Protein AF-A0A8S3XF40-F1 (afdb_monomer_lite)

Secondary structure (DSSP, 8-state):
-------------------PPPPHHHHHHHHHHHHHHHHHHHHHHHHHHHHTT-HHHHHHHHHHHHHHHHHHHHHHS-GGGHHHHHHHHHHHHHHHHHHHHHHTT-SS--TTS-TTSS-------HHHHHHHHHH---TT--EEE-S-BSS--HHHHHHHHHH-TT--EEE-GGGBTT--HHHHHHHHHHHHHTT---B---------

pLDDT: mean 76.99, std 17.47, range [35.59, 96.62]

Radius of gyration: 26.44 Å; chains: 1; bounding box: 71×84×57 Å

Foldseek 3Di:
DDDDDDPPPPPPPPVDPPCDDPDPLLVVLLVVLLVLLVLVVVLVVVLVVVVVVPNVVSVVVVVVSVVVSVVVCVVPPDPVCVVVSVVSNVVNNVVSVVVVCVVVVPPDDPPPPPCPCVVVPVQPALVVLCVCCVVPLCQVDAEDEDQAHAHDDLVSVVSNCVSHVNHQEDEDPVRHNHQDPVSVVVSVVVCVVVVRNYDHDYPPPPPD

Structure (mmCIF, N/CA/C/O backbone):
data_AF-A0A8S3XF40-F1
#
_entry.id   AF-A0A8S3XF40-F1
#
loop_
_atom_site.group_PDB
_atom_site.id
_atom_site.type_symbol
_atom_site.label_atom_id
_atom_site.label_alt_id
_atom_site.label_comp_id
_atom_site.label_asym_id
_atom_site.label_entity_id
_atom_site.label_seq_id
_atom_site.pdbx_PDB_ins_code
_atom_site.Cartn_x
_atom_site.Cartn_y
_atom_site.Cartn_z
_atom_site.occupancy
_atom_site.B_iso_or_equiv
_atom_site.auth_seq_id
_atom_site.auth_comp_id
_atom_site.auth_asym_id
_atom_site.auth_atom_id
_atom_site.pdbx_PDB_model_num
ATOM 1 N N . MET A 1 1 ? -48.135 -64.369 17.522 1.00 43.12 1 MET A N 1
ATOM 2 C CA . MET A 1 1 ? -46.741 -64.014 17.866 1.00 43.12 1 MET A CA 1
ATOM 3 C C . MET A 1 1 ? -46.390 -62.757 17.094 1.00 43.12 1 MET A C 1
ATOM 5 O O . MET A 1 1 ? -46.314 -62.811 15.877 1.00 43.12 1 MET A O 1
ATOM 9 N N . ILE A 1 2 ? -46.315 -61.625 17.789 1.00 40.44 2 ILE A N 1
ATOM 10 C CA . ILE A 1 2 ? -46.023 -60.299 17.230 1.00 40.44 2 ILE A CA 1
ATOM 11 C C . ILE A 1 2 ? -44.585 -59.975 17.660 1.00 40.44 2 ILE A C 1
ATOM 13 O O . ILE A 1 2 ? -44.302 -60.119 18.852 1.00 40.44 2 ILE A O 1
ATOM 17 N N . PRO A 1 3 ? -43.663 -59.615 16.751 1.00 50.12 3 PRO A N 1
ATOM 18 C CA . PRO A 1 3 ? -42.304 -59.267 17.142 1.00 50.12 3 PRO A CA 1
ATOM 19 C C . PRO A 1 3 ? -42.290 -57.913 17.876 1.00 50.12 3 PRO A C 1
ATOM 21 O O . PRO A 1 3 ? -43.103 -57.040 17.563 1.00 50.12 3 PRO A O 1
ATOM 24 N N . PRO A 1 4 ? -41.394 -57.725 18.861 1.00 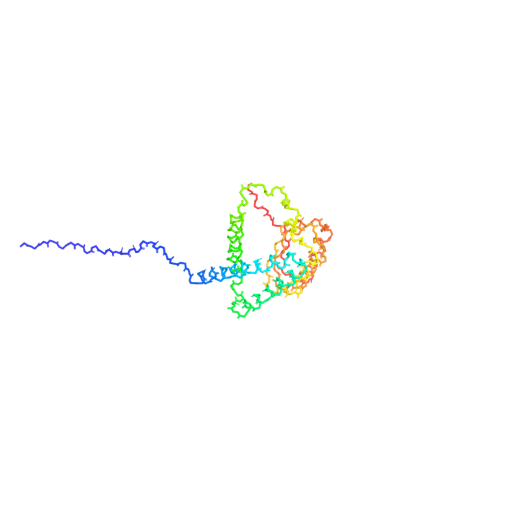55.91 4 PRO A N 1
ATOM 25 C CA . PRO A 1 4 ? -41.347 -56.507 19.654 1.00 55.91 4 PRO A CA 1
ATOM 26 C C . PRO A 1 4 ? -40.835 -55.330 18.820 1.00 55.91 4 PRO A C 1
ATOM 28 O O . PRO A 1 4 ? -39.899 -55.452 18.029 1.00 55.91 4 PRO A O 1
ATOM 31 N N . CYS A 1 5 ? -41.471 -54.180 19.033 1.00 48.44 5 CYS A N 1
ATOM 32 C CA . CYS A 1 5 ? -41.115 -52.887 18.476 1.00 48.44 5 CYS A CA 1
ATOM 33 C C . CYS A 1 5 ? -39.635 -52.569 18.729 1.00 48.44 5 CYS A C 1
ATOM 35 O O . CYS A 1 5 ? -39.216 -52.391 19.873 1.00 48.44 5 CYS A O 1
ATOM 37 N N . VAL A 1 6 ? -38.853 -52.462 17.656 1.00 54.38 6 VAL A N 1
ATOM 38 C CA . VAL A 1 6 ? -37.501 -51.902 17.709 1.00 54.38 6 VAL A CA 1
ATOM 39 C C . VAL A 1 6 ? -37.646 -50.388 17.912 1.00 54.38 6 VAL A C 1
ATOM 41 O O . VAL A 1 6 ? -38.405 -49.759 17.168 1.00 54.38 6 VAL A O 1
ATOM 44 N N . PRO A 1 7 ? -36.977 -49.777 18.906 1.00 54.28 7 PRO A N 1
ATOM 45 C CA . PRO A 1 7 ? -37.009 -48.335 19.090 1.00 54.28 7 PRO A CA 1
ATOM 46 C C . PRO A 1 7 ? -36.480 -47.662 17.830 1.00 54.28 7 PRO A C 1
ATOM 48 O O . PRO A 1 7 ? -35.389 -47.984 17.358 1.00 54.28 7 PRO A O 1
ATOM 51 N N . TRP A 1 8 ? -37.266 -46.732 17.295 1.00 48.62 8 TRP A N 1
ATOM 52 C CA . TRP A 1 8 ? -36.870 -45.833 16.225 1.00 48.62 8 TRP A CA 1
ATOM 53 C C . TRP A 1 8 ? -35.619 -45.079 16.671 1.00 48.62 8 TRP A C 1
ATOM 55 O O . TRP A 1 8 ? -35.693 -44.075 17.381 1.00 48.62 8 TRP A O 1
ATOM 65 N N . PHE A 1 9 ? -34.457 -45.600 16.282 1.00 44.09 9 PHE A N 1
ATOM 66 C CA . PHE A 1 9 ? -33.206 -44.871 16.309 1.00 44.09 9 PHE A CA 1
ATOM 67 C C . PHE A 1 9 ? -33.419 -43.647 15.427 1.00 44.09 9 PHE A C 1
ATOM 69 O O . PHE A 1 9 ? -33.419 -43.724 14.198 1.00 44.09 9 PHE A O 1
ATOM 76 N N . TRP A 1 10 ? -33.636 -42.508 16.075 1.00 47.16 10 TRP A N 1
ATOM 77 C CA . TRP A 1 10 ? -33.413 -41.213 15.474 1.00 47.16 10 TRP A CA 1
ATOM 78 C C . TRP A 1 10 ? -31.951 -41.196 15.042 1.00 47.16 10 TRP A C 1
ATOM 80 O O . TRP A 1 10 ? -31.060 -40.872 15.828 1.00 47.16 10 TRP A O 1
ATOM 90 N N . TYR A 1 11 ? -31.687 -41.548 13.786 1.00 48.34 11 TYR A N 1
ATOM 91 C CA . TYR A 1 11 ? -30.500 -41.064 13.110 1.00 48.34 11 TYR A CA 1
ATOM 92 C C . TYR A 1 11 ? -30.661 -39.548 13.042 1.00 48.34 11 TYR A C 1
ATOM 94 O O . TYR A 1 11 ? -31.180 -38.981 12.083 1.00 48.34 11 TYR A O 1
ATOM 102 N N . ARG A 1 12 ? -30.228 -38.877 14.113 1.00 43.25 12 ARG A N 1
ATOM 103 C CA . ARG A 1 12 ? -29.749 -37.510 14.041 1.00 43.25 12 ARG A CA 1
ATOM 104 C C . ARG A 1 12 ? -28.640 -37.575 13.000 1.00 43.25 12 ARG A C 1
ATOM 106 O O . ARG A 1 12 ? -27.521 -37.968 13.312 1.00 43.25 12 ARG A O 1
ATOM 113 N N . LEU A 1 13 ? -28.979 -37.251 11.754 1.00 46.06 13 LEU A N 1
ATOM 114 C CA . LEU A 1 13 ? -28.021 -36.867 10.732 1.00 46.06 13 LEU A CA 1
ATOM 115 C C . LEU A 1 13 ? -27.333 -35.610 11.267 1.00 46.06 13 LEU A C 1
ATOM 117 O O . LEU A 1 13 ? -27.661 -34.483 10.909 1.00 46.06 13 LEU A O 1
ATOM 121 N N . THR A 1 14 ? -26.385 -35.793 12.185 1.00 46.69 14 THR A N 1
ATOM 122 C CA . THR A 1 14 ? -25.249 -34.901 12.278 1.00 46.69 14 THR A CA 1
ATOM 123 C C . THR A 1 14 ? -24.623 -34.985 10.903 1.00 46.69 14 THR A C 1
ATOM 125 O O . THR A 1 14 ? -23.885 -35.927 10.617 1.00 46.69 14 THR A O 1
ATOM 128 N N . MET A 1 15 ? -24.983 -34.045 10.025 1.00 43.12 15 MET A N 1
ATOM 129 C CA . MET A 1 15 ? -24.119 -33.715 8.912 1.00 43.12 15 MET A CA 1
ATOM 130 C C . MET A 1 15 ? -22.753 -33.495 9.547 1.00 43.12 15 MET A C 1
ATOM 132 O O . MET A 1 15 ? -22.535 -32.531 10.286 1.00 43.12 15 MET A O 1
ATOM 136 N N . THR A 1 16 ? -21.861 -34.463 9.346 1.00 52.03 16 THR A N 1
ATOM 137 C CA . THR A 1 16 ? -20.437 -34.273 9.569 1.00 52.03 16 THR A CA 1
ATOM 138 C C . THR A 1 16 ? -20.086 -32.959 8.886 1.00 52.03 16 THR A C 1
ATOM 140 O O . THR A 1 16 ? -20.697 -32.619 7.873 1.00 52.03 16 THR A O 1
ATOM 143 N N . ARG A 1 17 ? -19.198 -32.167 9.495 1.00 50.12 17 ARG A N 1
ATOM 144 C CA . ARG A 1 17 ? -18.757 -30.838 9.036 1.00 50.12 17 ARG A CA 1
ATOM 145 C C . ARG A 1 17 ? -18.117 -30.917 7.637 1.00 50.12 17 ARG A C 1
ATOM 147 O O . ARG A 1 17 ? -16.917 -30.725 7.471 1.00 50.12 17 ARG A O 1
ATOM 154 N N . TYR A 1 18 ? -18.908 -31.261 6.632 1.00 56.09 18 TYR A N 1
ATOM 155 C CA . TYR A 1 18 ? -18.552 -31.364 5.238 1.00 56.09 18 TYR A CA 1
ATOM 156 C C . TYR A 1 18 ? -18.321 -29.938 4.771 1.00 56.09 18 TYR A C 1
ATOM 158 O O . TYR A 1 18 ? -19.268 -29.172 4.630 1.00 56.09 18 TYR A O 1
ATOM 166 N N . LYS A 1 19 ? -17.033 -29.600 4.640 1.00 62.88 19 LYS A N 1
ATOM 167 C CA . LYS A 1 19 ? -16.444 -28.534 3.819 1.00 62.88 19 LYS A CA 1
ATOM 168 C C . LYS A 1 19 ? -17.483 -27.535 3.301 1.00 62.88 19 LYS A C 1
ATOM 170 O O . LYS A 1 19 ? -17.868 -27.601 2.135 1.00 62.88 19 LYS A O 1
ATOM 175 N N . GLN A 1 20 ? -17.945 -26.628 4.166 1.00 67.81 20 GLN A N 1
ATOM 176 C CA . GLN A 1 20 ? -18.763 -25.523 3.682 1.00 67.81 20 GLN A CA 1
ATOM 177 C C . GLN A 1 20 ? -17.947 -24.786 2.613 1.00 67.81 20 GLN A C 1
ATOM 179 O O . GLN A 1 20 ? -16.758 -24.528 2.840 1.00 67.81 20 GLN A O 1
ATOM 184 N N . PRO A 1 21 ? -18.533 -24.510 1.434 1.00 78.81 21 PRO A N 1
ATOM 185 C CA . PRO A 1 21 ? -17.839 -23.750 0.413 1.00 78.81 21 PRO A CA 1
ATOM 186 C C . PRO A 1 21 ? -17.398 -22.415 1.012 1.00 78.81 21 PRO A C 1
ATOM 188 O O . PRO A 1 21 ? -18.061 -21.863 1.895 1.00 78.81 21 PRO A O 1
ATOM 191 N N . LYS A 1 22 ? -16.248 -21.914 0.548 1.00 84.62 22 LYS A N 1
ATOM 192 C CA . LYS A 1 22 ? -15.777 -20.583 0.938 1.00 84.62 22 LYS A CA 1
ATOM 193 C C . LYS A 1 22 ? -16.911 -19.576 0.729 1.00 84.62 22 LYS A C 1
ATOM 195 O O . LYS A 1 22 ? -17.689 -19.709 -0.218 1.00 84.62 22 LYS A O 1
ATOM 200 N N . LYS A 1 23 ? -16.988 -18.573 1.608 1.00 91.25 23 LYS A N 1
ATOM 201 C CA . LYS A 1 23 ? -17.940 -17.468 1.456 1.00 91.25 23 LYS A CA 1
ATOM 202 C C . LYS A 1 23 ? -17.840 -16.903 0.037 1.00 91.25 23 LYS A C 1
ATOM 204 O O . LYS A 1 23 ? -16.739 -16.790 -0.503 1.00 91.25 23 LYS A O 1
ATOM 209 N N . LEU A 1 24 ? -18.987 -16.553 -0.546 1.00 91.38 24 LEU A N 1
ATOM 210 C CA . LEU A 1 24 ? -19.057 -16.009 -1.904 1.00 91.38 24 LEU A CA 1
ATOM 211 C C . LEU A 1 24 ? -18.176 -14.762 -2.057 1.00 91.38 24 LEU A C 1
ATOM 213 O O . LEU A 1 24 ? -17.500 -14.615 -3.066 1.00 91.38 24 LEU A O 1
ATOM 217 N N . GLU A 1 25 ? -18.132 -13.931 -1.018 1.00 91.19 25 GLU A N 1
ATOM 218 C CA . GLU A 1 25 ? -17.235 -12.782 -0.894 1.00 91.19 25 GLU A CA 1
ATOM 219 C C . GLU A 1 25 ? -15.769 -13.163 -1.143 1.00 91.19 25 GLU A C 1
ATOM 221 O O . GLU A 1 25 ? -15.138 -12.622 -2.043 1.00 91.19 25 GLU A O 1
ATOM 226 N N . ASN A 1 26 ? -15.251 -14.169 -0.435 1.00 92.44 26 ASN A N 1
ATOM 227 C CA . ASN A 1 26 ? -13.868 -14.618 -0.604 1.00 92.44 26 ASN A CA 1
ATOM 228 C C . ASN A 1 26 ? -13.613 -15.137 -2.024 1.00 92.44 26 ASN A C 1
ATOM 230 O O . ASN A 1 26 ? -12.542 -14.916 -2.575 1.00 92.44 26 ASN A O 1
ATOM 234 N N . LEU A 1 27 ? -14.584 -15.830 -2.628 1.00 94.00 27 LEU A N 1
ATOM 235 C CA . LEU A 1 27 ? -14.459 -16.290 -4.013 1.00 94.00 27 LEU A CA 1
ATOM 236 C C . LEU A 1 27 ? -14.416 -15.112 -4.994 1.00 94.00 27 LEU A C 1
ATOM 238 O O . LEU A 1 27 ? -13.622 -15.143 -5.932 1.00 94.00 27 LEU A O 1
ATOM 242 N N . ALA A 1 28 ? -15.230 -14.078 -4.775 1.00 94.62 28 ALA A N 1
ATOM 243 C CA . ALA A 1 28 ? -15.227 -12.869 -5.591 1.00 94.62 28 ALA A CA 1
ATOM 244 C C . ALA A 1 28 ? -13.904 -12.100 -5.455 1.00 94.62 28 ALA A C 1
ATOM 246 O O . ALA A 1 28 ? -13.312 -11.734 -6.467 1.00 94.62 28 ALA A O 1
ATOM 247 N N . LEU A 1 29 ? -13.397 -11.936 -4.229 1.00 94.06 29 LEU A N 1
ATOM 248 C CA . LEU A 1 29 ? -12.114 -11.281 -3.958 1.00 94.06 29 LEU A CA 1
ATOM 249 C C . LEU A 1 29 ? -10.938 -12.042 -4.572 1.00 94.06 29 LEU A C 1
ATOM 251 O O . LEU A 1 29 ? -10.104 -11.432 -5.236 1.00 94.06 29 LEU A O 1
ATOM 255 N N . MET A 1 30 ? -10.914 -13.373 -4.441 1.00 94.25 30 MET A N 1
ATOM 256 C CA . MET A 1 30 ? -9.916 -14.214 -5.110 1.00 94.25 30 MET A CA 1
ATOM 257 C C . MET A 1 30 ? -9.935 -13.995 -6.628 1.00 94.25 30 MET A C 1
ATOM 259 O O . MET A 1 30 ? -8.888 -13.794 -7.234 1.00 94.25 30 MET A O 1
ATOM 263 N N . ARG A 1 31 ? -11.124 -13.995 -7.250 1.00 96.38 31 ARG A N 1
ATOM 264 C CA . ARG A 1 31 ? -11.259 -13.775 -8.699 1.00 96.38 31 ARG A CA 1
ATOM 265 C C . ARG A 1 31 ? -10.849 -12.375 -9.129 1.00 96.38 31 ARG A C 1
ATOM 267 O O . ARG A 1 31 ? -10.302 -12.228 -10.219 1.00 96.38 31 ARG A O 1
ATOM 274 N N . LEU A 1 32 ? -11.103 -11.369 -8.300 1.00 96.00 32 LEU A N 1
ATOM 275 C CA . LEU A 1 32 ? -10.684 -10.003 -8.576 1.00 96.00 32 LEU A CA 1
ATOM 276 C C . LEU A 1 32 ? -9.160 -9.853 -8.471 1.00 96.00 32 LEU A C 1
ATOM 278 O O . LEU A 1 32 ? -8.556 -9.273 -9.368 1.00 96.00 32 LEU A O 1
ATOM 282 N N . GLY A 1 33 ? -8.531 -10.449 -7.454 1.00 95.19 33 GLY A N 1
ATOM 283 C CA . GLY A 1 33 ? -7.070 -10.521 -7.343 1.00 95.19 33 GLY A CA 1
ATOM 284 C C . GLY A 1 33 ? -6.429 -11.231 -8.541 1.00 95.19 33 GLY A C 1
ATOM 285 O O . GLY A 1 33 ? -5.500 -10.701 -9.150 1.00 95.19 33 GLY A O 1
ATOM 286 N N . ASP A 1 34 ? -6.980 -12.380 -8.952 1.00 95.38 34 ASP A N 1
ATOM 287 C CA . ASP A 1 34 ? -6.535 -13.104 -10.151 1.00 95.38 34 ASP A CA 1
ATOM 288 C C . ASP A 1 34 ? -6.689 -12.249 -11.426 1.00 95.38 34 ASP A C 1
ATOM 290 O O . ASP A 1 34 ? -5.821 -12.267 -12.301 1.00 95.38 34 ASP A O 1
ATOM 294 N N . TRP A 1 35 ? -7.777 -11.476 -11.545 1.00 96.62 35 TRP A N 1
ATOM 295 C CA . TRP A 1 35 ? -7.981 -10.558 -12.668 1.00 96.62 35 TRP A CA 1
ATOM 296 C C . TRP A 1 35 ? -6.926 -9.448 -12.693 1.00 96.62 35 TRP A C 1
ATOM 298 O O . TRP A 1 35 ? -6.380 -9.181 -13.763 1.00 96.62 35 TRP A O 1
ATOM 308 N N . ILE A 1 36 ? -6.596 -8.845 -11.542 1.00 95.75 36 ILE A N 1
ATOM 309 C CA . ILE A 1 36 ? -5.539 -7.822 -11.434 1.00 95.75 36 ILE A CA 1
ATOM 310 C C . ILE A 1 36 ? -4.192 -8.410 -11.864 1.00 95.75 36 ILE A C 1
ATOM 312 O O . ILE A 1 36 ? -3.492 -7.805 -12.676 1.00 95.75 36 ILE A O 1
ATOM 316 N N . ALA A 1 37 ? -3.854 -9.615 -11.398 1.00 93.88 37 ALA A N 1
ATOM 317 C CA . ALA A 1 37 ? -2.641 -10.307 -11.826 1.00 93.88 37 ALA A CA 1
ATOM 318 C C . ALA A 1 37 ? -2.633 -10.554 -13.346 1.00 93.88 37 ALA A C 1
ATOM 320 O O . ALA A 1 37 ? -1.645 -10.263 -14.014 1.00 93.88 37 ALA A O 1
ATOM 321 N N . GLY A 1 38 ? -3.757 -10.981 -13.927 1.00 94.06 38 GLY A N 1
ATOM 322 C CA . GLY A 1 38 ? -3.883 -11.141 -15.378 1.00 94.06 38 GLY A CA 1
ATOM 323 C C . GLY A 1 38 ? -3.825 -9.825 -16.170 1.00 94.06 38 GLY A C 1
ATOM 324 O O . GLY A 1 38 ? -3.522 -9.835 -17.364 1.00 94.06 38 GLY A O 1
ATOM 325 N N . GLN A 1 39 ? -4.128 -8.676 -15.556 1.00 93.69 39 GLN A N 1
ATOM 326 C CA . GLN A 1 39 ? -3.839 -7.372 -16.162 1.00 93.69 39 GLN A CA 1
ATOM 327 C C . GLN A 1 39 ? -2.340 -7.078 -16.109 1.00 93.69 39 GLN A C 1
ATOM 329 O O . GLN A 1 39 ? -1.767 -6.715 -17.132 1.00 93.69 39 GLN A O 1
ATOM 334 N N . ALA A 1 40 ? -1.698 -7.290 -14.957 1.00 92.00 40 ALA A N 1
ATOM 335 C CA . ALA A 1 40 ? -0.262 -7.082 -14.798 1.00 92.00 40 ALA A CA 1
ATOM 336 C C . ALA A 1 40 ? 0.549 -7.925 -15.794 1.00 92.00 40 ALA A C 1
ATOM 338 O O . ALA A 1 40 ? 1.408 -7.383 -16.478 1.00 92.00 40 ALA A O 1
ATOM 339 N N . GLU A 1 41 ? 0.220 -9.208 -15.955 1.00 90.38 41 GLU A N 1
ATOM 340 C CA . GLU A 1 41 ? 0.870 -10.110 -16.917 1.00 90.38 41 GLU A CA 1
ATOM 341 C C . GLU A 1 41 ? 0.802 -9.573 -18.356 1.00 90.38 41 GLU A C 1
ATOM 343 O O . GLU A 1 41 ? 1.819 -9.480 -19.043 1.00 90.38 41 GLU A O 1
ATOM 348 N N . ARG A 1 42 ? -0.383 -9.128 -18.795 1.00 90.38 42 ARG A N 1
ATOM 349 C CA . ARG A 1 42 ? -0.569 -8.539 -20.132 1.00 90.38 42 ARG A CA 1
ATOM 350 C C . ARG A 1 42 ? 0.216 -7.243 -20.320 1.00 90.38 42 ARG A C 1
ATOM 352 O O . ARG A 1 42 ? 0.724 -6.995 -21.411 1.00 90.38 42 ARG A O 1
ATOM 359 N N . GLN A 1 43 ? 0.318 -6.425 -19.273 1.00 90.00 43 GLN A N 1
ATOM 360 C CA . GLN A 1 43 ? 1.077 -5.176 -19.331 1.00 90.00 43 GLN A CA 1
ATOM 361 C C . GLN A 1 43 ? 2.587 -5.390 -19.218 1.00 90.00 43 GLN A C 1
ATOM 363 O O . GLN A 1 43 ? 3.349 -4.594 -19.753 1.00 90.00 43 GLN A O 1
ATOM 368 N N . MET A 1 44 ? 3.045 -6.463 -18.572 1.00 83.06 44 MET A N 1
ATOM 369 C CA . MET A 1 44 ? 4.469 -6.799 -18.524 1.00 83.06 44 MET A CA 1
ATOM 370 C C . MET A 1 44 ? 5.013 -7.113 -19.918 1.00 83.06 44 MET A C 1
ATOM 372 O O . MET A 1 44 ? 6.111 -6.673 -20.244 1.00 83.06 44 MET A O 1
ATOM 376 N N . GLU A 1 45 ? 4.253 -7.809 -20.769 1.00 82.25 45 GLU A N 1
ATOM 377 C CA . GLU A 1 45 ? 4.696 -8.116 -22.136 1.00 82.25 45 GLU A CA 1
ATOM 378 C C . GLU A 1 45 ? 4.825 -6.849 -23.000 1.00 82.25 45 GLU A C 1
ATOM 380 O O . GLU A 1 45 ? 5.818 -6.668 -23.714 1.00 82.25 45 GLU A O 1
ATOM 385 N N . SER A 1 46 ? 3.838 -5.951 -22.927 1.00 85.31 46 SER A N 1
ATOM 386 C CA . SER A 1 46 ? 3.863 -4.682 -23.663 1.00 85.31 46 SER A CA 1
ATOM 387 C C . SER A 1 46 ? 4.960 -3.753 -23.136 1.00 85.31 46 SER A C 1
ATOM 389 O O . SER A 1 46 ? 5.717 -3.184 -23.924 1.00 85.31 46 SER A O 1
ATOM 391 N N . ALA A 1 47 ? 5.112 -3.661 -21.813 1.00 84.62 47 ALA A N 1
ATOM 392 C CA . ALA A 1 47 ? 6.150 -2.866 -21.173 1.00 84.62 47 ALA A CA 1
ATOM 393 C C . ALA A 1 47 ? 7.554 -3.408 -21.464 1.00 84.62 47 ALA A C 1
ATOM 395 O O . ALA A 1 47 ? 8.455 -2.611 -21.700 1.00 84.62 47 ALA A O 1
ATOM 396 N N . ALA A 1 48 ? 7.752 -4.729 -21.516 1.00 82.94 48 ALA A N 1
ATOM 397 C CA . ALA A 1 48 ? 9.041 -5.329 -21.861 1.00 82.94 48 ALA A CA 1
ATOM 398 C C . ALA A 1 48 ? 9.466 -4.974 -23.293 1.00 82.94 48 ALA A C 1
ATOM 400 O O . ALA A 1 48 ? 10.608 -4.573 -23.516 1.00 82.94 48 ALA A O 1
ATOM 401 N N . LYS A 1 49 ? 8.533 -5.039 -24.255 1.00 86.06 49 LYS A N 1
ATOM 402 C CA . LYS A 1 49 ? 8.774 -4.610 -25.644 1.00 86.06 49 LYS A CA 1
ATOM 403 C C . LYS A 1 49 ? 9.169 -3.133 -25.714 1.00 86.06 49 LYS A C 1
ATOM 405 O O . LYS A 1 49 ? 10.159 -2.802 -26.356 1.00 86.06 49 LYS A O 1
ATOM 410 N N . LEU A 1 50 ? 8.444 -2.266 -25.006 1.00 83.56 50 LEU A N 1
ATOM 411 C CA . LEU A 1 50 ? 8.727 -0.827 -24.969 1.00 83.56 50 LEU A CA 1
ATOM 412 C C . LEU A 1 50 ? 10.021 -0.489 -24.220 1.00 83.56 50 LEU A C 1
ATOM 414 O O . LEU A 1 50 ? 10.720 0.447 -24.599 1.00 83.56 50 LEU A O 1
ATOM 418 N N . ALA A 1 51 ? 10.373 -1.250 -23.184 1.00 84.50 51 ALA A N 1
ATOM 419 C CA . ALA A 1 51 ? 11.586 -1.034 -22.402 1.00 84.50 51 ALA A CA 1
ATOM 420 C C . ALA A 1 51 ? 12.860 -1.272 -23.225 1.00 84.50 51 ALA A C 1
ATOM 422 O O . ALA A 1 51 ? 13.881 -0.646 -22.941 1.00 84.50 51 ALA A O 1
ATOM 423 N N . HIS A 1 52 ? 12.798 -2.118 -24.262 1.00 86.12 52 HIS A N 1
ATOM 424 C CA . HIS A 1 52 ? 13.893 -2.272 -25.222 1.00 86.12 52 HIS A CA 1
ATOM 425 C C . HIS A 1 52 ? 14.146 -1.005 -26.053 1.00 86.12 52 HIS A C 1
ATOM 427 O O . HIS A 1 52 ? 15.277 -0.788 -26.482 1.00 86.12 52 HIS A O 1
ATOM 433 N N . GLU A 1 53 ? 13.127 -0.170 -26.269 1.00 89.56 53 GLU A N 1
ATOM 434 C CA . GLU A 1 53 ? 13.235 1.074 -27.039 1.00 89.56 53 GLU A CA 1
ATOM 435 C C . GLU A 1 53 ? 13.518 2.282 -26.136 1.00 89.56 53 GLU A C 1
ATOM 437 O O . GLU A 1 53 ? 14.415 3.078 -26.407 1.00 89.56 53 GLU A O 1
ATOM 442 N N . SER A 1 54 ? 12.751 2.430 -25.052 1.00 90.81 54 SER A N 1
ATOM 443 C CA . SER A 1 54 ? 12.889 3.517 -24.083 1.00 90.81 54 SER A CA 1
ATOM 444 C C . SER A 1 54 ? 12.276 3.135 -22.737 1.00 90.81 54 SER A C 1
ATOM 446 O O . SER A 1 54 ? 11.058 3.007 -22.588 1.00 90.81 54 SER A O 1
ATOM 448 N N . ILE A 1 55 ? 13.132 3.034 -21.718 1.00 89.81 55 ILE A N 1
ATOM 449 C CA . ILE A 1 55 ? 12.735 2.734 -20.334 1.00 89.81 55 ILE A CA 1
ATOM 450 C C . ILE A 1 55 ? 11.780 3.806 -19.790 1.00 89.81 55 ILE A C 1
ATOM 452 O O . ILE A 1 55 ? 10.797 3.479 -19.129 1.00 89.81 55 ILE A O 1
ATOM 456 N N . SER A 1 56 ? 12.027 5.082 -20.106 1.00 86.88 56 SER A N 1
ATOM 457 C CA . SER A 1 56 ? 11.190 6.193 -19.636 1.00 86.88 56 SER A CA 1
ATOM 458 C C . SER A 1 56 ? 9.768 6.106 -20.195 1.00 86.88 56 SER A C 1
ATOM 460 O O . SER A 1 56 ? 8.802 6.250 -19.447 1.00 86.88 56 SER A O 1
ATOM 462 N N . ASN A 1 57 ? 9.620 5.772 -21.480 1.00 86.69 57 ASN A N 1
ATOM 463 C CA . ASN A 1 57 ? 8.300 5.606 -22.090 1.00 86.69 57 ASN A CA 1
ATOM 464 C C . ASN A 1 57 ? 7.563 4.394 -21.508 1.00 86.69 57 ASN A C 1
ATOM 466 O O . ASN A 1 57 ? 6.369 4.483 -21.225 1.00 86.69 57 ASN A O 1
ATOM 470 N N . ALA A 1 58 ? 8.270 3.282 -21.278 1.00 86.19 58 ALA A N 1
ATOM 471 C CA . ALA A 1 58 ? 7.690 2.096 -20.651 1.00 86.19 58 ALA A CA 1
ATOM 472 C C . ALA A 1 58 ? 7.160 2.396 -19.237 1.00 86.19 58 ALA A C 1
ATOM 474 O O . ALA A 1 58 ? 6.060 1.965 -18.891 1.00 86.19 58 ALA A O 1
ATOM 475 N N . GLN A 1 59 ? 7.893 3.188 -18.446 1.00 89.44 59 GLN A N 1
ATOM 476 C CA . GLN A 1 59 ? 7.449 3.627 -17.119 1.00 89.44 59 GLN A CA 1
ATOM 477 C C . GLN A 1 59 ? 6.191 4.502 -17.184 1.00 89.44 59 GLN A C 1
ATOM 479 O O . GLN A 1 59 ? 5.261 4.274 -16.412 1.00 89.44 59 GLN A O 1
ATOM 484 N N . VAL A 1 60 ? 6.127 5.460 -18.116 1.00 92.31 60 VAL A N 1
ATOM 485 C CA . VAL A 1 60 ? 4.946 6.328 -18.292 1.00 92.31 60 VAL A CA 1
ATOM 486 C C . VAL A 1 60 ? 3.710 5.508 -18.663 1.00 92.31 60 VAL A C 1
ATOM 488 O O . VAL A 1 60 ? 2.649 5.693 -18.069 1.00 92.31 60 VAL A O 1
ATOM 491 N N . VAL A 1 61 ? 3.844 4.570 -19.602 1.00 91.50 61 VAL A N 1
ATOM 492 C CA . VAL A 1 61 ? 2.736 3.698 -20.026 1.00 91.50 61 VAL A CA 1
ATOM 493 C C . VAL A 1 61 ? 2.285 2.786 -18.885 1.00 91.50 61 VAL A C 1
ATOM 495 O O . VAL A 1 61 ? 1.086 2.627 -18.657 1.00 91.50 61 VAL A O 1
ATOM 498 N N . LEU A 1 62 ? 3.224 2.214 -18.126 1.00 91.31 62 LEU A N 1
ATOM 499 C CA . LEU A 1 62 ? 2.891 1.372 -16.979 1.00 91.31 62 LEU A CA 1
ATOM 500 C C . LEU A 1 62 ? 2.148 2.163 -15.894 1.00 91.31 62 LEU A C 1
ATOM 502 O O . LEU A 1 62 ? 1.142 1.678 -15.381 1.00 91.31 62 LEU A O 1
ATOM 506 N N . ALA A 1 63 ? 2.595 3.385 -15.588 1.00 91.81 63 ALA A N 1
ATOM 507 C CA . ALA A 1 63 ? 1.930 4.262 -14.628 1.00 91.81 63 ALA A CA 1
ATOM 508 C C . ALA A 1 63 ? 0.491 4.592 -15.059 1.00 91.81 63 ALA A C 1
ATOM 510 O O . ALA A 1 63 ? -0.439 4.410 -14.278 1.00 91.81 63 ALA A O 1
ATOM 511 N N . GLN A 1 64 ? 0.290 4.962 -16.329 1.00 93.94 64 GLN A N 1
ATOM 512 C CA . GLN A 1 64 ? -1.046 5.221 -16.881 1.00 93.94 64 GLN A CA 1
ATOM 513 C C . GLN A 1 64 ? -1.964 3.996 -16.773 1.00 93.94 64 GLN A C 1
ATOM 515 O O . GLN A 1 64 ? -3.133 4.118 -16.412 1.00 93.94 64 GLN A O 1
ATOM 520 N N . ASN A 1 65 ? -1.440 2.799 -17.042 1.00 92.94 65 ASN A N 1
ATOM 521 C CA . ASN A 1 65 ? -2.213 1.565 -16.917 1.00 92.94 65 ASN A CA 1
ATOM 522 C C . ASN A 1 65 ? -2.591 1.259 -15.462 1.00 92.94 65 ASN A C 1
ATOM 524 O O . ASN A 1 65 ? -3.713 0.821 -15.201 1.00 92.94 65 ASN A O 1
ATOM 528 N N . ILE A 1 66 ? -1.680 1.503 -14.516 1.00 92.44 66 ILE A N 1
ATOM 529 C CA . ILE A 1 66 ? -1.958 1.357 -13.082 1.00 92.44 66 ILE A CA 1
ATOM 530 C C . ILE A 1 66 ? -3.068 2.324 -12.659 1.00 92.44 66 ILE A C 1
ATOM 532 O O . ILE A 1 66 ? -3.995 1.907 -11.963 1.00 92.44 66 ILE A O 1
ATOM 536 N N . ASP A 1 67 ? -3.030 3.574 -13.123 1.00 94.00 67 ASP A N 1
ATOM 537 C CA . ASP A 1 67 ? -4.061 4.569 -12.814 1.00 94.00 67 ASP A CA 1
ATOM 538 C C . ASP A 1 67 ? -5.439 4.162 -13.358 1.00 94.00 67 ASP A C 1
ATOM 540 O O . ASP A 1 67 ? -6.445 4.290 -12.657 1.00 94.00 67 ASP A O 1
ATOM 544 N N . VAL A 1 68 ? -5.499 3.590 -14.566 1.00 94.75 68 VAL A N 1
ATOM 545 C CA . VAL A 1 68 ? -6.748 3.057 -15.140 1.00 94.75 68 VAL A CA 1
ATOM 546 C C . VAL A 1 68 ? -7.299 1.899 -14.305 1.00 94.75 68 VAL A C 1
ATOM 548 O O . VAL A 1 68 ? -8.502 1.852 -14.034 1.00 94.75 68 VAL A O 1
ATOM 551 N N . ILE A 1 69 ? -6.441 0.969 -13.873 1.00 93.38 69 ILE A N 1
ATOM 552 C CA . ILE A 1 69 ? -6.854 -0.152 -13.015 1.00 93.38 69 ILE A CA 1
ATOM 553 C C . ILE A 1 69 ? -7.363 0.374 -11.673 1.00 93.38 69 ILE A C 1
ATOM 555 O O . ILE A 1 69 ? -8.419 -0.057 -11.212 1.00 93.38 69 ILE A O 1
ATOM 559 N N . ARG A 1 70 ? -6.656 1.332 -11.068 1.00 93.62 70 ARG A N 1
ATOM 560 C CA . ARG A 1 70 ? -7.062 1.958 -9.808 1.00 93.62 70 ARG A CA 1
ATOM 561 C C . ARG A 1 70 ? -8.430 2.622 -9.929 1.00 93.62 70 ARG A C 1
ATOM 563 O O . ARG A 1 70 ? -9.304 2.335 -9.121 1.00 93.62 70 ARG A O 1
ATOM 570 N N . PHE A 1 71 ? -8.641 3.426 -10.970 1.00 95.44 71 PHE A N 1
ATOM 571 C CA . PHE A 1 71 ? -9.928 4.069 -11.236 1.00 95.44 71 PHE A CA 1
ATOM 572 C C . PHE A 1 71 ? -11.061 3.048 -11.403 1.00 95.44 71 PHE A C 1
ATOM 574 O O . PHE A 1 71 ? -12.160 3.232 -10.882 1.00 95.44 71 PHE A O 1
ATOM 581 N N . TYR A 1 72 ? -10.792 1.937 -12.094 1.00 94.81 72 TYR A N 1
ATOM 582 C CA . TYR A 1 72 ? -11.768 0.863 -12.245 1.00 94.81 72 TYR A CA 1
ATOM 583 C C . TYR A 1 72 ? -12.120 0.209 -10.902 1.00 94.81 72 TYR A C 1
ATOM 585 O O . TYR A 1 72 ? -13.298 -0.036 -10.633 1.00 94.81 72 TYR A O 1
ATOM 593 N N . LEU A 1 73 ? -11.124 -0.060 -10.055 1.00 94.06 73 LEU A N 1
ATOM 594 C CA . LEU A 1 73 ? -11.349 -0.632 -8.728 1.00 94.06 73 LEU A CA 1
ATOM 595 C C . LEU A 1 73 ? -12.116 0.339 -7.825 1.00 94.06 73 LEU A C 1
ATOM 597 O O . LEU A 1 73 ? -13.070 -0.090 -7.184 1.00 94.06 73 LEU A O 1
ATOM 601 N N . ASP A 1 74 ? -11.791 1.632 -7.859 1.00 93.06 74 ASP A N 1
ATOM 602 C CA . ASP A 1 74 ? -12.454 2.648 -7.033 1.00 93.06 74 ASP A CA 1
ATOM 603 C C . ASP A 1 74 ? -13.956 2.795 -7.328 1.00 93.06 74 ASP A C 1
ATOM 605 O O . ASP A 1 74 ?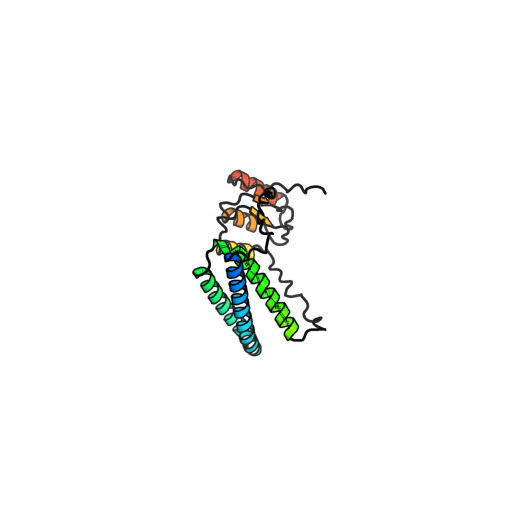 -14.742 3.107 -6.435 1.00 93.06 74 ASP A O 1
ATOM 609 N N . ILE A 1 75 ? -14.381 2.535 -8.568 1.00 94.12 75 ILE A N 1
ATOM 610 C CA . ILE A 1 75 ? -15.800 2.594 -8.953 1.00 94.12 75 ILE A CA 1
ATOM 611 C C . ILE A 1 75 ? -16.542 1.298 -8.613 1.00 94.12 75 ILE A C 1
ATOM 613 O O . ILE A 1 75 ? -17.715 1.332 -8.242 1.00 94.12 75 ILE A O 1
ATOM 617 N N . ASN A 1 76 ? -15.892 0.148 -8.802 1.00 94.12 76 ASN A N 1
ATOM 618 C CA . ASN A 1 76 ? -16.574 -1.149 -8.797 1.00 94.12 76 ASN A CA 1
ATOM 619 C C . ASN A 1 76 ? -16.443 -1.907 -7.473 1.00 94.12 76 ASN A C 1
ATOM 621 O O . ASN A 1 76 ? -17.196 -2.853 -7.234 1.00 94.12 76 ASN A O 1
ATOM 625 N N . VAL A 1 77 ? -15.498 -1.521 -6.618 1.00 93.62 77 VAL A N 1
ATOM 626 C CA . VAL A 1 77 ? -15.209 -2.210 -5.363 1.00 93.62 77 VAL A CA 1
ATOM 627 C C . VAL A 1 77 ? -15.648 -1.329 -4.193 1.00 93.62 77 VAL A C 1
ATOM 629 O O . VAL A 1 77 ? -15.185 -0.201 -4.062 1.00 93.62 77 VAL A O 1
ATOM 632 N N . PRO A 1 78 ? -16.522 -1.816 -3.298 1.00 93.44 78 PRO A N 1
ATOM 633 C CA . PRO A 1 78 ? -16.841 -1.094 -2.074 1.00 93.44 78 PRO A CA 1
ATOM 634 C C . PRO A 1 78 ? -15.597 -0.911 -1.192 1.00 93.44 78 PRO A C 1
ATOM 636 O O . PRO A 1 78 ? -14.882 -1.872 -0.919 1.00 93.44 78 PRO A O 1
ATOM 639 N N . TRP A 1 79 ? -15.388 0.297 -0.664 1.00 91.38 79 TRP A N 1
ATOM 640 C CA . TRP A 1 79 ? -14.238 0.642 0.191 1.00 91.38 79 TRP A CA 1
ATOM 641 C C . TRP A 1 79 ? -14.005 -0.331 1.362 1.00 91.38 79 TRP A C 1
ATOM 643 O O . TRP A 1 79 ? -12.874 -0.612 1.740 1.00 91.38 79 TRP A O 1
ATOM 653 N N . MET A 1 80 ? -15.080 -0.900 1.909 1.00 93.06 80 MET A N 1
ATOM 654 C CA . MET A 1 80 ? -15.051 -1.829 3.044 1.00 93.06 80 MET A CA 1
ATOM 655 C C . MET A 1 80 ? -14.380 -3.183 2.760 1.00 93.06 80 MET A C 1
ATOM 657 O O . MET A 1 80 ? -14.086 -3.910 3.703 1.00 93.06 80 MET A O 1
ATOM 661 N N . VAL A 1 81 ? -14.121 -3.533 1.493 1.00 93.88 81 VAL A N 1
ATOM 662 C CA . VAL A 1 81 ? -13.409 -4.775 1.134 1.00 93.88 81 VAL A CA 1
ATOM 663 C C . VAL A 1 81 ? -11.979 -4.533 0.644 1.00 93.88 81 VAL A C 1
ATOM 665 O O . VAL A 1 81 ? -11.321 -5.484 0.227 1.00 93.88 81 VAL A O 1
ATOM 668 N N . TYR A 1 82 ? -11.477 -3.294 0.699 1.00 91.75 82 TYR A N 1
ATOM 669 C CA . TYR A 1 82 ? -10.157 -2.937 0.164 1.00 91.75 82 TYR A CA 1
ATOM 670 C C . TYR A 1 82 ? -9.021 -3.705 0.833 1.00 91.75 82 TYR A C 1
ATOM 672 O O . TYR A 1 82 ? -8.177 -4.250 0.128 1.00 91.75 82 TYR A O 1
ATOM 680 N N . ASP A 1 83 ? -9.038 -3.841 2.158 1.00 91.94 83 ASP A N 1
ATOM 681 C CA . ASP A 1 83 ? -7.990 -4.573 2.879 1.00 91.94 83 ASP A CA 1
ATOM 682 C C . ASP A 1 83 ? -7.975 -6.056 2.491 1.00 91.94 83 ASP A C 1
ATOM 684 O O . ASP A 1 83 ? -6.927 -6.642 2.219 1.00 91.94 83 ASP A O 1
ATOM 688 N N . SER A 1 84 ? -9.161 -6.664 2.391 1.00 93.00 84 SER A N 1
ATOM 689 C CA . SER A 1 84 ? -9.292 -8.072 1.999 1.00 93.00 84 SER A CA 1
ATOM 690 C C . SER A 1 84 ? -8.910 -8.288 0.531 1.00 93.00 84 SER A C 1
ATOM 692 O O . SER A 1 84 ? -8.274 -9.287 0.191 1.00 93.00 84 SER A O 1
ATOM 694 N N . LEU A 1 85 ? -9.246 -7.334 -0.341 1.00 93.12 85 LEU A N 1
ATOM 695 C CA . LEU A 1 85 ? -8.826 -7.341 -1.736 1.00 93.12 85 LEU A CA 1
ATOM 696 C C . LEU A 1 85 ? -7.312 -7.165 -1.871 1.00 93.12 85 LEU A C 1
ATOM 698 O O . LEU A 1 85 ? -6.702 -7.845 -2.693 1.00 93.12 85 LEU A O 1
ATOM 702 N N . ALA A 1 86 ? -6.696 -6.288 -1.077 1.00 92.12 86 ALA A N 1
ATOM 703 C CA . ALA A 1 86 ? -5.256 -6.055 -1.100 1.00 92.12 86 ALA A CA 1
ATOM 704 C C . ALA A 1 86 ? -4.491 -7.345 -0.780 1.00 92.12 86 ALA A C 1
ATOM 706 O O . ALA A 1 86 ? -3.576 -7.709 -1.517 1.00 92.12 86 ALA A O 1
ATOM 707 N N . VAL A 1 87 ? -4.927 -8.093 0.241 1.00 92.94 87 VAL A N 1
ATOM 708 C CA . VAL A 1 87 ? -4.342 -9.398 0.594 1.00 92.94 87 VAL A CA 1
ATOM 709 C C . VAL A 1 87 ? -4.429 -10.390 -0.571 1.00 92.94 87 VAL A C 1
ATOM 711 O O . VAL A 1 87 ? -3.421 -10.992 -0.946 1.00 92.94 87 VAL A O 1
ATOM 714 N N . GLU A 1 88 ? -5.605 -10.545 -1.187 1.00 93.94 88 GLU A N 1
ATOM 715 C CA . GLU A 1 88 ? -5.776 -11.463 -2.325 1.00 93.94 88 GLU A CA 1
ATOM 716 C C . GLU A 1 88 ? -5.014 -11.009 -3.577 1.00 93.94 88 GLU A C 1
ATOM 718 O O . GLU A 1 88 ? -4.489 -11.840 -4.320 1.00 93.94 88 GLU A O 1
ATOM 723 N N . THR A 1 89 ? -4.896 -9.698 -3.792 1.00 92.50 89 THR A N 1
ATOM 724 C CA . THR A 1 89 ? -4.143 -9.113 -4.909 1.00 92.50 89 THR A CA 1
ATOM 725 C C . THR A 1 89 ? -2.645 -9.357 -4.751 1.00 92.50 89 THR A C 1
ATOM 727 O O . THR A 1 89 ? -2.000 -9.816 -5.691 1.00 92.50 89 THR A O 1
ATOM 730 N N . ILE A 1 90 ? -2.088 -9.127 -3.556 1.00 92.12 90 ILE A N 1
ATOM 731 C CA . ILE A 1 90 ? -0.675 -9.402 -3.248 1.00 92.12 90 ILE A CA 1
ATOM 732 C C . ILE A 1 90 ? -0.374 -10.892 -3.424 1.00 92.12 90 ILE A C 1
ATOM 734 O O . ILE A 1 90 ? 0.642 -11.244 -4.030 1.00 92.12 90 ILE A O 1
ATOM 738 N N . ARG A 1 91 ? -1.270 -11.773 -2.958 1.00 95.81 91 ARG A N 1
ATOM 739 C CA . ARG A 1 91 ? -1.145 -13.220 -3.172 1.00 95.81 91 ARG A CA 1
ATOM 740 C C . ARG A 1 91 ? -1.097 -13.551 -4.667 1.00 95.81 91 ARG A C 1
ATOM 742 O O . ARG A 1 91 ? -0.164 -14.214 -5.108 1.00 95.81 91 ARG A O 1
ATOM 749 N N . ALA A 1 92 ? -2.066 -13.072 -5.447 1.00 93.56 92 ALA A N 1
ATOM 750 C CA . ALA A 1 92 ? -2.155 -13.369 -6.877 1.00 93.56 92 ALA A CA 1
ATOM 751 C C . ALA A 1 92 ? -0.952 -12.833 -7.676 1.00 93.56 92 ALA A C 1
ATOM 753 O O . ALA A 1 92 ? -0.453 -13.515 -8.571 1.00 93.56 92 ALA A O 1
ATOM 754 N N . LEU A 1 93 ? -0.451 -11.642 -7.333 1.00 91.44 93 LEU A N 1
ATOM 755 C CA . LEU A 1 93 ? 0.753 -11.071 -7.944 1.00 91.44 93 LEU A CA 1
ATOM 756 C C . LEU A 1 93 ? 2.022 -11.844 -7.563 1.00 91.44 93 LEU A C 1
ATOM 758 O O . LEU A 1 93 ? 2.886 -12.043 -8.414 1.00 91.44 93 LEU A O 1
ATOM 762 N N . SER A 1 94 ? 2.124 -12.323 -6.321 1.00 91.38 94 SER A N 1
ATOM 763 C CA . SER A 1 94 ? 3.238 -13.178 -5.882 1.00 91.38 94 SER A CA 1
ATOM 764 C C . SER A 1 94 ? 3.255 -14.508 -6.640 1.00 91.38 94 SER A C 1
ATOM 766 O O . SER A 1 94 ? 4.299 -14.931 -7.137 1.00 91.38 94 SER A O 1
ATOM 768 N N . ASP A 1 95 ? 2.081 -15.127 -6.807 1.00 91.88 95 ASP A N 1
ATOM 769 C CA . ASP A 1 95 ? 1.922 -16.350 -7.600 1.00 91.88 95 ASP A CA 1
ATOM 770 C C . ASP A 1 95 ? 2.303 -16.117 -9.072 1.00 91.88 95 ASP A C 1
ATOM 772 O O . ASP A 1 95 ? 2.921 -16.979 -9.701 1.00 91.88 95 ASP A O 1
ATOM 776 N N . LEU A 1 96 ? 1.945 -14.957 -9.635 1.00 90.38 96 LEU A N 1
ATOM 777 C CA . LEU A 1 96 ? 2.351 -14.563 -10.983 1.00 90.38 96 LEU A CA 1
ATOM 778 C C . LEU A 1 96 ? 3.872 -14.398 -11.085 1.00 90.38 96 LEU A C 1
ATOM 780 O O . LEU A 1 96 ? 4.467 -14.916 -12.024 1.00 90.38 96 LEU A O 1
ATOM 784 N N . LEU A 1 97 ? 4.512 -13.729 -10.123 1.00 86.88 97 LEU A N 1
ATOM 785 C CA . LEU A 1 97 ? 5.960 -13.516 -10.128 1.00 86.88 97 LEU A CA 1
ATOM 786 C C . LEU A 1 97 ? 6.730 -14.843 -10.101 1.00 86.88 97 LEU A C 1
ATOM 788 O O . LEU A 1 97 ? 7.650 -15.039 -10.898 1.00 86.88 97 LEU A O 1
ATOM 792 N N . GLU A 1 98 ? 6.325 -15.779 -9.239 1.00 87.25 98 GLU A N 1
ATOM 793 C CA . GLU A 1 98 ? 6.929 -17.114 -9.185 1.00 87.25 98 GLU A CA 1
ATOM 794 C C . GLU A 1 98 ? 6.686 -17.901 -10.482 1.00 87.25 98 GLU A C 1
ATOM 796 O O . GLU A 1 98 ? 7.598 -18.560 -10.987 1.00 87.25 98 GLU A O 1
ATOM 801 N N . LYS A 1 99 ? 5.497 -17.795 -11.093 1.00 89.44 99 LYS A N 1
ATOM 802 C CA . LYS A 1 99 ? 5.240 -18.388 -12.419 1.00 89.44 99 LYS A CA 1
ATOM 803 C C . LYS A 1 99 ? 6.153 -17.805 -13.492 1.00 89.44 99 LYS A C 1
ATOM 805 O O . LYS A 1 99 ? 6.761 -18.574 -14.235 1.00 89.44 99 LYS A O 1
ATOM 810 N N . THR A 1 100 ? 6.289 -16.484 -13.555 1.00 82.12 100 THR A N 1
ATOM 811 C CA . THR A 1 100 ? 7.134 -15.804 -14.544 1.00 82.12 100 THR A CA 1
ATOM 812 C C . THR A 1 100 ? 8.596 -16.212 -14.374 1.00 82.12 100 THR A C 1
ATOM 814 O O . THR A 1 100 ? 9.240 -16.619 -15.342 1.00 82.12 100 THR A O 1
ATOM 817 N N . LYS A 1 101 ? 9.102 -16.228 -13.137 1.00 80.06 101 LYS A N 1
ATOM 818 C CA . LYS A 1 101 ? 10.454 -16.697 -12.799 1.00 80.06 101 LYS A CA 1
ATOM 819 C C . LYS A 1 101 ? 10.702 -18.139 -13.251 1.00 80.06 101 LYS A C 1
ATOM 821 O O . LYS A 1 101 ? 11.727 -18.416 -13.875 1.00 80.06 101 LYS A O 1
ATOM 826 N N . ASN A 1 102 ? 9.748 -19.034 -12.994 1.00 82.12 102 ASN A N 1
ATOM 827 C CA . ASN A 1 102 ? 9.828 -20.433 -13.418 1.00 82.12 102 ASN A CA 1
ATOM 828 C C . ASN A 1 102 ? 9.758 -20.582 -14.948 1.00 82.12 102 ASN A C 1
ATOM 830 O O . ASN A 1 102 ? 10.476 -21.403 -15.517 1.00 82.12 102 ASN A O 1
ATOM 834 N N . SER A 1 103 ? 8.930 -19.780 -15.626 1.00 76.88 103 SER A N 1
ATOM 835 C CA . SER A 1 103 ? 8.766 -19.823 -17.087 1.00 76.88 103 SER A CA 1
ATOM 836 C C . SER A 1 103 ? 9.993 -19.328 -17.854 1.00 76.88 103 SER A C 1
ATOM 838 O O . SER A 1 103 ? 10.286 -19.819 -18.941 1.00 76.88 103 SER A O 1
ATOM 840 N N . LEU A 1 104 ? 10.749 -18.400 -17.266 1.00 64.81 104 LEU A N 1
ATOM 841 C CA . LEU A 1 104 ? 11.960 -17.838 -17.859 1.00 64.81 104 LEU A CA 1
ATOM 842 C C . LEU A 1 104 ? 13.198 -18.733 -17.654 1.00 64.81 104 LEU A C 1
ATOM 844 O O . LEU A 1 104 ? 14.300 -18.349 -18.034 1.00 64.81 104 LEU A O 1
ATOM 848 N N . GLY A 1 105 ? 13.044 -19.927 -17.067 1.00 50.50 105 GLY A N 1
ATOM 849 C CA . GLY A 1 105 ? 14.133 -20.899 -16.948 1.00 50.50 105 GLY A CA 1
ATOM 850 C C . GLY A 1 105 ? 15.273 -20.467 -16.019 1.00 50.50 105 GLY A C 1
ATOM 851 O O . GLY A 1 105 ? 16.365 -21.030 -16.098 1.00 50.50 105 GLY A O 1
ATOM 852 N N . PHE A 1 106 ? 15.041 -19.505 -15.117 1.00 51.25 106 PHE A N 1
ATOM 853 C CA . PHE A 1 106 ? 16.019 -19.034 -14.127 1.00 51.25 106 PHE A CA 1
ATOM 854 C C . PHE A 1 106 ? 16.206 -20.054 -12.980 1.00 51.25 106 PHE A C 1
ATOM 856 O O . PHE A 1 106 ? 15.952 -19.770 -11.813 1.00 51.25 106 PHE A O 1
ATOM 863 N N . GLY A 1 107 ? 16.645 -21.273 -13.311 1.00 51.91 107 GLY A N 1
ATOM 864 C CA . GLY A 1 107 ? 16.932 -22.361 -12.364 1.00 51.91 107 GLY A CA 1
ATOM 865 C C . GLY A 1 107 ? 18.332 -22.324 -11.738 1.00 51.91 107 GLY A C 1
ATOM 866 O O . GLY A 1 107 ? 18.670 -23.176 -10.924 1.00 51.91 107 GLY A O 1
ATOM 867 N N . GLY A 1 108 ? 19.168 -21.350 -12.085 1.00 40.94 108 GLY A N 1
ATOM 868 C CA . GLY A 1 108 ? 20.500 -21.206 -11.511 1.00 40.94 108 GLY A CA 1
ATOM 869 C C . GLY A 1 108 ? 21.196 -19.991 -12.097 1.00 40.94 108 GLY A C 1
ATOM 870 O O . GLY A 1 108 ? 21.173 -19.786 -13.302 1.00 40.94 108 GLY A O 1
ATOM 871 N N . SER A 1 109 ? 21.830 -19.189 -11.247 1.00 40.81 109 SER A N 1
ATOM 872 C CA . SER A 1 109 ? 22.576 -17.986 -11.632 1.00 40.81 109 SER A CA 1
ATOM 873 C C . SER A 1 109 ? 21.733 -16.737 -11.924 1.00 40.81 109 SER A C 1
ATOM 875 O O . SER A 1 109 ? 21.838 -16.102 -12.968 1.00 40.81 109 SER A O 1
ATOM 877 N N . MET A 1 110 ? 20.978 -16.307 -10.913 1.00 42.50 110 MET A N 1
ATOM 878 C CA . MET A 1 110 ? 20.576 -14.906 -10.746 1.00 42.50 110 MET A CA 1
ATOM 879 C C . MET A 1 110 ? 21.412 -14.225 -9.641 1.00 42.50 110 MET A C 1
ATOM 881 O O . MET A 1 110 ? 20.968 -13.282 -9.005 1.00 42.50 110 MET A O 1
ATOM 885 N N . GLY A 1 111 ? 22.662 -14.670 -9.435 1.00 37.62 111 GLY A N 1
ATOM 886 C CA . GLY A 1 111 ? 23.638 -14.053 -8.516 1.00 37.62 111 GLY A CA 1
ATOM 887 C C . GLY A 1 111 ? 24.179 -12.686 -8.968 1.00 37.62 111 GLY A C 1
ATOM 888 O O . GLY A 1 111 ? 25.142 -12.187 -8.395 1.00 37.62 111 GLY A O 1
ATOM 889 N N . GLY A 1 112 ? 23.589 -12.093 -10.009 1.00 39.84 112 GLY A N 1
ATOM 890 C CA . GLY A 1 112 ? 23.928 -10.766 -10.534 1.00 39.84 112 GLY A CA 1
ATOM 891 C C . GLY A 1 112 ? 22.790 -9.752 -10.438 1.00 39.84 112 GLY A C 1
ATOM 892 O O . GLY A 1 112 ? 23.039 -8.558 -10.564 1.00 39.84 112 GLY A O 1
ATOM 893 N N . TRP A 1 113 ? 21.567 -10.196 -10.135 1.00 38.03 113 TRP A N 1
ATOM 894 C CA . TRP A 1 113 ? 20.521 -9.298 -9.663 1.00 38.03 113 TRP A CA 1
ATOM 895 C C . TRP A 1 113 ? 20.734 -9.226 -8.168 1.00 38.03 113 TRP A C 1
ATOM 897 O O . TRP A 1 113 ? 20.079 -9.908 -7.382 1.00 38.03 113 TRP A O 1
ATOM 907 N N . LYS A 1 114 ? 21.757 -8.461 -7.779 1.00 37.00 114 LYS A N 1
ATOM 908 C CA . LYS A 1 114 ? 21.805 -7.967 -6.418 1.00 37.00 114 LYS A CA 1
ATOM 909 C C . LYS A 1 114 ? 20.426 -7.379 -6.156 1.00 37.00 114 LYS A C 1
ATOM 911 O O . LYS A 1 114 ? 19.981 -6.472 -6.856 1.00 37.00 114 LYS A O 1
ATOM 916 N N . THR A 1 115 ? 19.789 -7.913 -5.135 1.00 42.16 115 THR A N 1
ATOM 917 C CA . THR A 1 115 ? 18.797 -7.291 -4.265 1.00 42.16 115 THR A CA 1
ATOM 918 C C . THR A 1 115 ? 19.302 -5.950 -3.697 1.00 42.16 115 THR A C 1
ATOM 920 O O . THR A 1 115 ? 19.112 -5.675 -2.528 1.00 42.16 115 THR A O 1
ATOM 923 N N . ALA A 1 116 ? 19.988 -5.127 -4.497 1.00 38.94 116 ALA A N 1
ATOM 924 C CA . ALA A 1 116 ? 20.493 -3.815 -4.122 1.00 38.94 116 ALA A CA 1
ATOM 925 C C . ALA A 1 116 ? 19.467 -2.712 -4.416 1.00 38.94 116 ALA A C 1
ATOM 927 O O . ALA A 1 116 ? 19.495 -1.703 -3.732 1.00 38.94 116 ALA A O 1
ATOM 928 N N . ASP A 1 117 ? 18.509 -2.933 -5.330 1.00 39.31 117 ASP A N 1
ATOM 929 C CA . ASP A 1 117 ? 17.491 -1.913 -5.649 1.00 39.31 117 ASP A CA 1
ATOM 930 C C . ASP A 1 117 ? 16.042 -2.345 -5.340 1.00 39.31 117 ASP A C 1
ATOM 932 O O . ASP A 1 117 ? 15.121 -1.542 -5.437 1.00 39.31 117 ASP A O 1
ATOM 936 N N . MET A 1 118 ? 15.821 -3.582 -4.874 1.00 37.12 118 MET A N 1
ATOM 937 C CA . MET A 1 118 ? 14.596 -3.956 -4.133 1.00 37.12 118 MET A CA 1
ATOM 938 C C . MET A 1 118 ? 14.821 -4.013 -2.612 1.00 37.12 118 MET A C 1
ATOM 940 O O . MET A 1 118 ? 13.933 -4.403 -1.866 1.00 37.12 118 MET A O 1
ATOM 944 N N . GLU A 1 119 ? 15.988 -3.553 -2.154 1.00 35.59 119 GLU A N 1
ATOM 945 C CA . GLU A 1 119 ? 16.143 -2.888 -0.853 1.00 35.59 119 GLU A CA 1
ATOM 946 C C . GLU A 1 119 ? 15.915 -1.371 -0.972 1.00 35.59 119 GLU A C 1
ATOM 948 O O . GLU A 1 119 ? 16.141 -0.620 -0.030 1.00 35.59 119 GLU A O 1
ATOM 953 N N . GLY A 1 120 ? 15.292 -0.920 -2.066 1.00 39.97 120 GLY A N 1
ATOM 954 C CA . GLY A 1 120 ? 14.293 0.139 -1.976 1.00 39.97 120 GLY A CA 1
ATOM 955 C C . GLY A 1 120 ? 13.076 -0.355 -1.187 1.00 39.97 120 GLY A C 1
ATOM 956 O O . GLY A 1 120 ? 11.950 -0.257 -1.668 1.00 39.97 120 GLY A O 1
ATOM 957 N N . ALA A 1 121 ? 13.284 -0.915 0.014 1.00 41.12 121 ALA A N 1
ATOM 958 C CA . ALA A 1 121 ? 12.283 -0.815 1.057 1.00 41.12 121 ALA A CA 1
ATOM 959 C C . ALA A 1 121 ? 11.936 0.663 1.054 1.00 41.12 121 ALA A C 1
ATOM 961 O O . ALA A 1 121 ? 12.836 1.479 1.253 1.00 41.12 121 ALA A O 1
ATOM 962 N N . VAL A 1 122 ? 10.708 0.997 0.654 1.00 48.81 122 VAL A N 1
ATOM 963 C CA . VAL A 1 122 ? 10.233 2.374 0.636 1.00 48.81 122 VAL A CA 1
ATOM 964 C C . VAL A 1 122 ? 10.567 2.908 2.012 1.00 48.81 122 VAL A C 1
ATOM 966 O O . VAL A 1 122 ? 9.963 2.486 3.000 1.00 48.81 122 VAL A O 1
ATOM 969 N N . GLN A 1 123 ? 11.637 3.703 2.082 1.00 59.22 123 GLN A N 1
ATOM 970 C CA . GLN A 1 123 ? 12.101 4.216 3.349 1.00 59.22 123 GLN A CA 1
ATOM 971 C C . GLN A 1 123 ? 10.909 5.007 3.857 1.00 59.22 123 GLN A C 1
ATOM 973 O O . GLN A 1 123 ? 10.324 5.806 3.120 1.00 59.22 123 GLN A O 1
ATOM 978 N N . PHE A 1 124 ? 10.458 4.674 5.062 1.00 64.62 124 PHE A N 1
ATOM 979 C CA . PHE A 1 124 ? 9.365 5.389 5.701 1.00 64.62 124 PHE A CA 1
ATOM 980 C C . PHE A 1 124 ? 9.928 6.738 6.156 1.00 64.62 124 PHE A C 1
ATOM 982 O O . PHE A 1 124 ? 10.234 6.954 7.325 1.00 64.62 124 PHE A O 1
ATOM 989 N N . THR A 1 125 ? 10.180 7.596 5.172 1.00 76.62 125 THR A N 1
ATOM 990 C CA . THR A 1 125 ? 10.731 8.938 5.299 1.00 76.62 125 THR A CA 1
ATOM 991 C C . THR A 1 125 ? 9.583 9.921 5.467 1.00 76.62 125 THR A C 1
ATOM 993 O O . THR A 1 125 ? 8.454 9.654 5.042 1.00 76.62 125 THR A O 1
ATOM 996 N N . ASP A 1 126 ? 9.884 11.091 6.019 1.00 78.56 126 ASP A N 1
ATOM 997 C CA . ASP A 1 126 ? 8.903 12.160 6.201 1.00 78.56 126 ASP A CA 1
ATOM 998 C C . ASP A 1 126 ? 8.160 12.514 4.899 1.00 78.56 126 ASP A C 1
ATOM 1000 O O . ASP A 1 126 ? 6.932 12.579 4.883 1.00 78.56 126 ASP A O 1
ATOM 1004 N N . ASP A 1 127 ? 8.878 12.615 3.775 1.00 78.75 127 ASP A N 1
ATOM 1005 C CA . ASP A 1 127 ? 8.282 12.910 2.464 1.00 78.75 127 ASP A CA 1
ATOM 1006 C C . ASP A 1 127 ? 7.255 11.859 2.025 1.00 78.75 127 ASP A C 1
ATOM 1008 O O . ASP A 1 127 ? 6.219 12.186 1.440 1.00 78.75 127 ASP A O 1
ATOM 1012 N N . PHE A 1 128 ? 7.526 10.583 2.308 1.00 78.81 128 PHE A N 1
ATOM 1013 C CA . PHE A 1 128 ? 6.611 9.496 1.974 1.00 78.81 128 PHE A CA 1
ATOM 1014 C C . PHE A 1 128 ? 5.361 9.548 2.856 1.00 78.81 128 PHE A C 1
ATOM 1016 O O . PHE A 1 128 ? 4.242 9.413 2.353 1.00 78.81 128 PHE A O 1
ATOM 1023 N N . MET A 1 129 ? 5.533 9.834 4.150 1.00 82.12 129 MET A N 1
ATOM 1024 C CA . MET A 1 129 ? 4.412 10.046 5.065 1.00 82.12 129 MET A CA 1
ATOM 1025 C C . MET A 1 129 ? 3.542 11.230 4.651 1.00 82.12 129 MET A C 1
ATOM 1027 O O . MET A 1 129 ? 2.316 11.120 4.668 1.00 82.12 129 MET A O 1
ATOM 1031 N N . PHE A 1 130 ? 4.140 12.334 4.206 1.00 83.69 130 PHE A N 1
ATOM 1032 C CA . PHE A 1 130 ? 3.383 13.489 3.725 1.00 83.69 130 PHE A CA 1
ATOM 1033 C C . PHE A 1 130 ? 2.591 13.159 2.464 1.00 83.69 130 PHE A C 1
ATOM 1035 O O . PHE A 1 130 ? 1.404 13.467 2.396 1.00 83.69 130 PHE A O 1
ATOM 1042 N N . GLN A 1 131 ? 3.188 12.443 1.510 1.00 82.19 131 GLN A N 1
ATOM 1043 C CA . GLN A 1 131 ? 2.476 12.007 0.307 1.00 82.19 131 GLN A CA 1
ATOM 1044 C C . GLN A 1 131 ? 1.296 11.076 0.611 1.00 82.19 131 GLN A C 1
ATOM 1046 O O . GLN A 1 131 ? 0.277 11.137 -0.085 1.00 82.19 131 GLN A O 1
ATOM 1051 N N . ILE A 1 132 ? 1.418 10.213 1.625 1.00 80.88 132 ILE A N 1
ATOM 1052 C CA . ILE A 1 132 ? 0.312 9.363 2.077 1.00 80.88 132 ILE A CA 1
ATOM 1053 C C . ILE A 1 132 ? -0.794 10.226 2.681 1.00 80.88 132 ILE A C 1
ATOM 1055 O O . ILE A 1 132 ? -1.940 10.127 2.240 1.00 80.88 132 ILE A O 1
ATOM 1059 N N . LEU A 1 133 ? -0.454 11.078 3.650 1.00 81.00 133 LEU A N 1
ATOM 1060 C CA . LEU A 1 133 ? -1.427 11.877 4.397 1.00 81.00 133 LEU A CA 1
ATOM 1061 C C . LEU A 1 133 ? -2.121 12.933 3.526 1.00 81.00 133 LEU A C 1
ATOM 1063 O O . LEU A 1 133 ? -3.307 13.194 3.720 1.00 81.00 133 LEU A O 1
ATOM 1067 N N . ASP A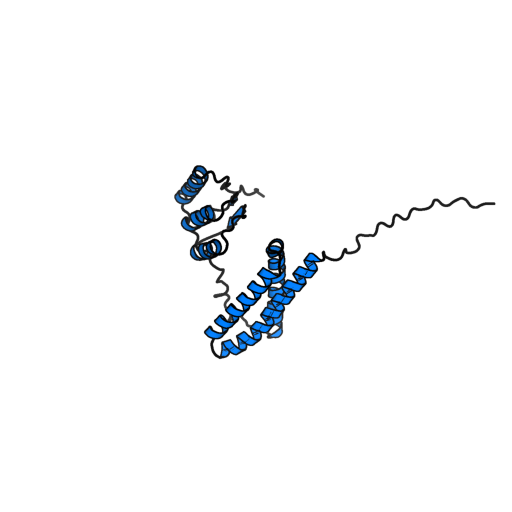 1 134 ? -1.432 13.483 2.525 1.00 80.50 134 ASP A N 1
ATOM 1068 C CA . ASP A 1 134 ? -2.019 14.437 1.578 1.00 80.50 134 ASP A CA 1
ATOM 1069 C C . ASP A 1 134 ? -3.026 13.764 0.629 1.00 80.50 134 ASP A C 1
ATOM 1071 O O . ASP A 1 134 ? -3.996 14.393 0.203 1.00 80.50 134 ASP A O 1
ATOM 1075 N N . LYS A 1 135 ? -2.834 12.478 0.300 1.00 78.06 135 LYS A N 1
ATOM 1076 C CA . LYS A 1 135 ? -3.767 11.715 -0.550 1.00 78.06 135 LYS A CA 1
ATOM 1077 C C . LYS A 1 135 ? -4.896 11.064 0.240 1.00 78.06 135 LYS A C 1
ATOM 1079 O O . LYS A 1 135 ? -5.998 10.912 -0.284 1.00 78.06 135 LYS A O 1
ATOM 1084 N N . ASN A 1 136 ? -4.621 10.638 1.465 1.00 75.94 136 ASN A N 1
ATOM 1085 C CA . ASN A 1 136 ? -5.587 10.021 2.355 1.00 75.94 136 ASN A CA 1
ATOM 1086 C C . ASN A 1 136 ? -5.267 10.461 3.788 1.00 75.94 136 ASN A C 1
ATOM 1088 O O . ASN A 1 136 ? -4.369 9.887 4.397 1.00 75.94 136 ASN A O 1
ATOM 1092 N N . PRO A 1 137 ? -5.999 11.431 4.358 1.00 76.06 137 PRO A N 1
ATOM 1093 C CA . PRO A 1 137 ? -5.717 11.944 5.698 1.00 76.06 137 PRO A CA 1
ATOM 1094 C C . PRO A 1 137 ? -5.977 10.933 6.828 1.00 76.06 137 PRO A C 1
ATOM 1096 O O . PRO A 1 137 ? -5.863 11.296 7.991 1.00 76.06 137 PRO A O 1
ATOM 1099 N N . LEU A 1 138 ? -6.329 9.675 6.516 1.00 78.06 138 LEU A N 1
ATOM 1100 C CA . LEU A 1 138 ? -6.498 8.582 7.482 1.00 78.06 138 LEU A CA 1
ATOM 1101 C C . LEU A 1 138 ? -7.418 8.976 8.655 1.00 78.06 138 LEU A C 1
ATOM 1103 O O . LEU A 1 138 ? -7.230 8.557 9.792 1.00 78.06 138 LEU A O 1
ATOM 1107 N N . ILE A 1 139 ? -8.472 9.748 8.361 1.00 79.25 139 ILE A N 1
ATOM 1108 C CA . ILE A 1 139 ? -9.379 10.352 9.356 1.00 79.25 139 ILE A CA 1
ATOM 1109 C C . ILE A 1 139 ? -10.078 9.340 10.270 1.00 79.25 13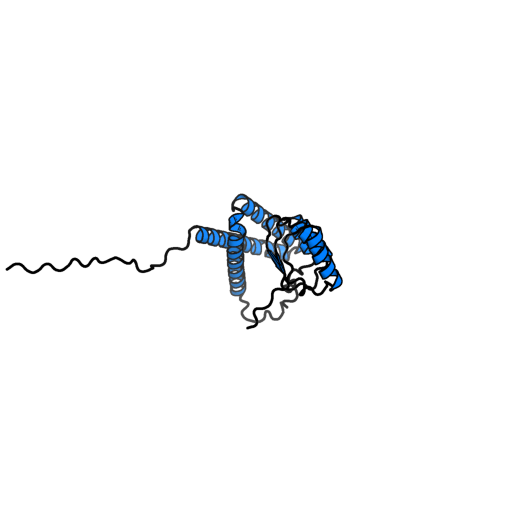9 ILE A C 1
ATOM 1111 O O . ILE A 1 139 ? -10.578 9.714 11.324 1.00 79.25 139 ILE A O 1
ATOM 1115 N N . HIS A 1 140 ? -10.153 8.070 9.873 1.00 76.94 140 HIS A N 1
ATOM 1116 C CA . HIS A 1 140 ? -10.785 6.994 10.641 1.00 76.94 140 HIS A CA 1
ATOM 1117 C C . HIS A 1 140 ? -9.778 6.069 11.330 1.00 76.94 140 HIS A C 1
ATOM 1119 O O . HIS A 1 140 ? -10.187 5.104 11.976 1.00 76.94 140 HIS A O 1
ATOM 1125 N N . LEU A 1 141 ? 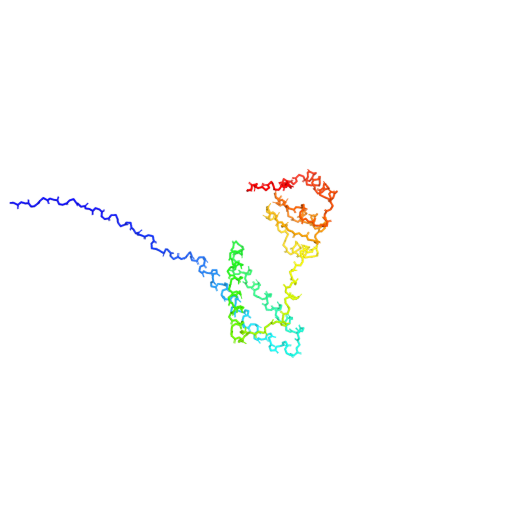-8.480 6.326 11.174 1.00 77.38 141 LEU A N 1
ATOM 1126 C CA . LEU A 1 141 ? -7.436 5.484 11.727 1.00 77.38 141 LEU A CA 1
ATOM 1127 C C . LEU A 1 141 ? -7.348 5.697 13.239 1.00 77.38 141 LEU A C 1
ATOM 1129 O O . LEU A 1 141 ? -7.065 6.800 13.696 1.00 77.38 141 LEU A O 1
ATOM 1133 N N . ARG A 1 142 ? -7.624 4.631 13.996 1.00 79.81 142 ARG A N 1
ATOM 1134 C CA . ARG A 1 142 ? -7.648 4.651 15.466 1.00 79.81 142 ARG A CA 1
ATOM 1135 C C . ARG A 1 142 ? -6.331 4.227 16.095 1.00 79.81 142 ARG A C 1
ATOM 1137 O O . ARG A 1 142 ? -5.953 4.755 17.130 1.00 79.81 142 ARG A O 1
ATOM 1144 N N . GLU A 1 143 ? -5.621 3.299 15.471 1.00 80.31 143 GLU A N 1
ATOM 1145 C CA . GLU A 1 143 ? -4.373 2.751 15.997 1.00 80.31 143 GLU A CA 1
ATOM 1146 C C . GLU A 1 143 ? -3.295 2.812 14.917 1.00 80.31 143 GLU A C 1
ATOM 1148 O O . GLU A 1 143 ? -3.483 2.289 13.817 1.00 80.31 143 GLU A O 1
ATOM 1153 N N . LEU A 1 144 ? -2.166 3.450 15.238 1.00 82.31 144 LEU A N 1
ATOM 1154 C CA . LEU A 1 144 ? -0.978 3.489 14.393 1.00 82.31 144 LEU A CA 1
ATOM 1155 C C . LEU A 1 144 ? 0.201 2.858 15.135 1.00 82.31 144 LEU A C 1
ATOM 1157 O O . LEU A 1 144 ? 0.602 3.309 16.210 1.00 82.31 144 LEU A O 1
ATOM 1161 N N . ARG A 1 145 ? 0.777 1.815 14.536 1.00 79.50 145 ARG A N 1
ATOM 1162 C CA . ARG A 1 145 ? 1.940 1.103 15.072 1.00 79.50 145 ARG A CA 1
ATOM 1163 C C . ARG A 1 145 ? 3.045 1.080 14.034 1.00 79.50 145 ARG A C 1
ATOM 1165 O O . ARG A 1 145 ? 2.905 0.428 13.003 1.00 79.50 145 ARG A O 1
ATOM 1172 N N . ILE A 1 146 ? 4.143 1.775 14.322 1.00 78.06 146 ILE A N 1
ATOM 1173 C CA . ILE A 1 146 ? 5.323 1.807 13.454 1.00 78.06 146 ILE A CA 1
ATOM 1174 C C . ILE A 1 146 ? 6.485 1.205 14.234 1.00 78.06 146 ILE A C 1
ATOM 1176 O O . ILE A 1 146 ? 7.078 1.862 15.081 1.00 78.06 146 ILE A O 1
ATOM 1180 N N . LEU A 1 147 ? 6.754 -0.075 13.958 1.00 68.56 147 LEU A N 1
ATOM 1181 C CA . LEU A 1 147 ? 7.669 -0.922 14.731 1.00 68.56 147 LEU A CA 1
ATOM 1182 C C . LEU A 1 147 ? 9.117 -0.425 14.722 1.00 68.56 147 LEU A C 1
ATOM 1184 O O . LEU A 1 147 ? 9.813 -0.565 15.720 1.00 68.56 147 LEU A O 1
ATOM 1188 N N . GLN A 1 148 ? 9.575 0.126 13.601 1.00 68.69 148 GLN A N 1
ATOM 1189 C CA . GLN A 1 148 ? 10.923 0.656 13.464 1.00 68.69 148 GLN A CA 1
ATOM 1190 C C . GLN A 1 148 ? 10.923 1.716 12.368 1.00 68.69 148 GLN A C 1
ATOM 1192 O O . GLN A 1 148 ? 10.417 1.475 11.270 1.00 68.69 148 GLN A O 1
ATOM 1197 N N . SER A 1 149 ? 11.475 2.887 12.672 1.00 75.94 149 SER A N 1
ATOM 1198 C CA . SER A 1 149 ? 11.736 3.910 11.668 1.00 75.94 149 SER A CA 1
ATOM 1199 C C . SER A 1 149 ? 13.049 4.613 11.963 1.00 75.94 149 SER A C 1
ATOM 1201 O O . SER A 1 149 ? 13.228 5.225 13.015 1.00 75.94 149 SER A O 1
ATOM 1203 N N . ASP A 1 150 ? 13.959 4.542 11.001 1.00 77.50 150 ASP A N 1
ATOM 1204 C CA . ASP A 1 150 ? 15.272 5.175 11.100 1.00 77.50 150 ASP A CA 1
ATOM 1205 C C . ASP A 1 150 ? 15.284 6.580 10.471 1.00 77.50 150 ASP A C 1
ATOM 1207 O O . ASP A 1 150 ? 16.285 7.285 10.557 1.00 77.50 150 ASP A O 1
ATOM 1211 N N . PHE A 1 151 ? 14.172 6.995 9.850 1.00 80.75 151 PHE A N 1
ATOM 1212 C CA . PHE A 1 151 ? 14.101 8.196 9.010 1.00 80.75 151 PHE A CA 1
ATOM 1213 C C . PHE A 1 151 ? 12.939 9.138 9.335 1.00 80.75 151 PHE A C 1
ATOM 1215 O O . PHE A 1 151 ? 12.822 10.179 8.693 1.00 80.75 151 PHE A O 1
ATOM 1222 N N . MET A 1 152 ? 12.090 8.805 10.311 1.00 79.50 152 MET A N 1
ATOM 1223 C CA . MET A 1 152 ? 11.008 9.699 10.722 1.00 79.50 152 MET A CA 1
ATOM 1224 C C . MET A 1 152 ? 11.447 10.683 11.794 1.00 79.50 152 MET A C 1
ATOM 1226 O O . MET A 1 152 ? 11.965 10.295 12.844 1.00 79.50 152 MET A O 1
ATOM 1230 N N . THR A 1 153 ? 11.160 11.956 11.546 1.00 86.44 153 THR A N 1
ATOM 1231 C CA . THR A 1 153 ? 11.407 13.044 12.492 1.00 86.44 153 THR A CA 1
ATOM 1232 C C . THR A 1 153 ? 10.142 13.427 13.263 1.00 86.44 153 THR A C 1
ATOM 1234 O O . THR A 1 153 ? 9.038 12.932 13.010 1.00 86.44 153 THR A O 1
ATOM 1237 N N . VAL A 1 154 ? 10.286 14.354 14.214 1.00 87.06 154 VAL A N 1
ATOM 1238 C CA . VAL A 1 154 ? 9.158 14.937 14.957 1.00 87.06 154 VAL A CA 1
ATOM 1239 C C . VAL A 1 154 ? 8.120 15.575 14.025 1.00 87.06 154 VAL A C 1
ATOM 1241 O O . VAL A 1 154 ? 6.925 15.494 14.298 1.00 87.06 154 VAL A O 1
ATOM 1244 N N . THR A 1 155 ? 8.545 16.114 12.878 1.00 87.19 155 THR A N 1
ATOM 1245 C CA . THR A 1 155 ? 7.653 16.749 11.899 1.00 87.19 155 THR A CA 1
ATOM 1246 C C . THR A 1 155 ? 6.665 15.749 11.295 1.00 87.19 155 THR A C 1
ATOM 1248 O O . THR A 1 155 ? 5.496 16.081 11.088 1.00 87.19 155 THR A O 1
ATOM 1251 N N . SER A 1 156 ? 7.084 14.497 11.084 1.00 86.56 156 SER A N 1
ATOM 1252 C CA . SER A 1 156 ? 6.168 13.422 10.682 1.00 86.56 156 SER A CA 1
ATOM 1253 C C . SER A 1 156 ? 5.113 13.138 11.737 1.00 86.56 156 SER A C 1
ATOM 1255 O O . SER A 1 156 ? 3.937 13.015 11.402 1.00 86.56 156 SER A O 1
ATOM 1257 N N . VAL A 1 157 ? 5.503 13.080 13.013 1.00 85.94 157 VAL A N 1
ATOM 1258 C CA . VAL A 1 157 ? 4.556 12.856 14.115 1.00 85.94 157 VAL A CA 1
ATOM 1259 C C . VAL A 1 157 ? 3.538 13.984 14.192 1.00 85.94 157 VAL A C 1
ATOM 1261 O O . VAL A 1 157 ? 2.340 13.722 14.275 1.00 85.94 157 VAL A O 1
ATOM 1264 N N . GLU A 1 158 ? 3.990 15.235 14.116 1.00 86.31 158 GLU A N 1
ATOM 1265 C CA . GLU A 1 158 ? 3.101 16.399 14.119 1.00 86.31 158 GLU A CA 1
ATOM 1266 C C . GLU A 1 158 ? 2.093 16.334 12.970 1.00 86.31 158 GLU A C 1
ATOM 1268 O O . GLU A 1 158 ? 0.901 16.568 13.180 1.00 86.31 158 GLU A O 1
ATOM 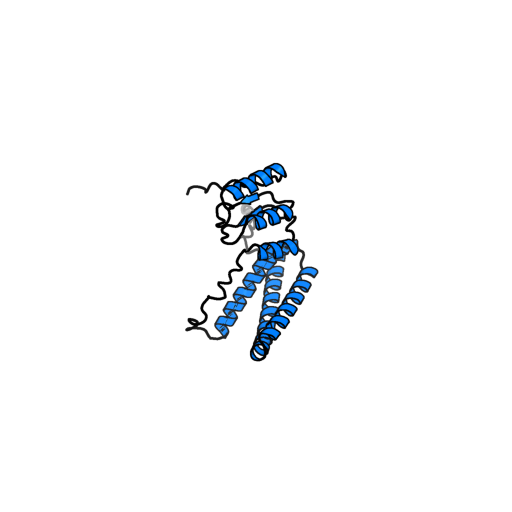1273 N N . ARG A 1 159 ? 2.544 15.953 11.769 1.00 86.62 159 ARG A N 1
ATOM 1274 C CA . ARG A 1 159 ? 1.659 15.806 10.612 1.00 86.62 159 ARG A CA 1
ATOM 1275 C C . ARG A 1 159 ? 0.651 14.674 10.798 1.00 86.62 159 ARG A C 1
ATOM 1277 O O . ARG A 1 159 ? -0.524 14.873 10.505 1.00 86.62 159 ARG A O 1
ATOM 1284 N N . ILE A 1 160 ? 1.073 13.526 11.330 1.00 86.38 160 ILE A N 1
ATOM 1285 C CA . ILE A 1 160 ? 0.180 12.401 11.654 1.00 86.38 160 ILE A CA 1
ATOM 1286 C C . ILE A 1 160 ? -0.897 12.849 12.645 1.00 86.38 160 ILE A C 1
ATOM 1288 O O . ILE A 1 160 ? -2.076 12.600 12.411 1.00 86.38 160 ILE A O 1
ATOM 1292 N N . LEU A 1 161 ? -0.513 13.539 13.721 1.00 84.12 161 LEU A N 1
ATOM 1293 C CA . LEU A 1 161 ? -1.450 14.021 14.740 1.00 84.12 161 LEU A CA 1
ATOM 1294 C C . LEU A 1 161 ? -2.430 15.065 14.186 1.00 84.12 161 LEU A C 1
ATOM 1296 O O . LEU A 1 161 ? -3.583 15.108 14.605 1.00 84.12 161 LEU A O 1
ATOM 1300 N N . GLN A 1 162 ? -1.995 15.894 13.233 1.00 83.69 162 GLN A N 1
ATOM 1301 C CA . GLN A 1 162 ? -2.863 16.871 12.570 1.00 83.69 162 GLN A CA 1
ATOM 1302 C C . GLN A 1 162 ? -3.833 16.229 11.569 1.00 83.69 162 GLN A C 1
ATOM 1304 O O . GLN A 1 162 ? -4.972 16.678 11.450 1.00 83.69 162 GLN A O 1
ATOM 1309 N N . SER A 1 163 ? -3.394 15.210 10.829 1.00 84.00 163 SER A N 1
ATOM 1310 C CA . SER A 1 163 ? -4.206 14.561 9.793 1.00 84.00 163 SER A CA 1
ATOM 1311 C C . SER A 1 163 ? -5.172 13.514 10.367 1.00 84.00 163 SER A C 1
ATOM 1313 O O . SER A 1 163 ? -6.345 13.480 9.987 1.00 84.00 163 SER A O 1
ATOM 1315 N N . CYS A 1 164 ? -4.719 12.698 11.321 1.00 81.94 164 CYS A N 1
ATOM 1316 C CA . CYS A 1 164 ? -5.483 11.591 11.897 1.00 81.94 164 CYS A CA 1
ATOM 1317 C C . CYS A 1 164 ? -6.347 12.055 13.085 1.00 81.94 164 CYS A C 1
ATOM 1319 O O . CYS A 1 164 ? -6.001 11.837 14.244 1.00 81.94 164 CYS A O 1
ATOM 1321 N N . MET A 1 165 ? -7.507 12.663 12.812 1.00 78.88 165 MET A N 1
ATOM 1322 C CA . MET A 1 165 ? -8.375 13.225 13.867 1.00 78.88 165 MET A CA 1
ATOM 1323 C C . MET A 1 165 ? -8.938 12.206 14.877 1.00 78.88 165 MET A C 1
ATOM 1325 O O . MET A 1 165 ? -9.290 12.597 15.985 1.00 78.88 165 MET A O 1
ATOM 1329 N N . ASN A 1 166 ? -9.044 10.924 14.511 1.00 79.75 166 ASN A N 1
ATOM 1330 C CA . ASN A 1 166 ? -9.576 9.864 15.383 1.00 79.75 166 ASN A CA 1
ATOM 1331 C C . ASN A 1 166 ? -8.492 8.915 15.909 1.00 79.75 166 ASN A C 1
ATOM 1333 O O . ASN A 1 166 ? -8.808 7.787 16.286 1.00 79.75 166 ASN A O 1
ATOM 1337 N N . LEU A 1 167 ? -7.225 9.335 15.901 1.00 81.88 167 LEU A N 1
ATOM 1338 C CA . LEU A 1 167 ? -6.153 8.519 16.453 1.00 81.88 167 LEU A CA 1
ATOM 1339 C C . LEU A 1 167 ? -6.352 8.380 17.971 1.00 81.88 167 LEU A C 1
ATOM 1341 O O . LEU A 1 167 ? -6.478 9.373 18.682 1.00 81.88 167 LEU A O 1
ATOM 1345 N N . GLU A 1 168 ? -6.389 7.142 18.452 1.00 79.81 168 GLU A N 1
ATOM 1346 C CA . GLU A 1 168 ? -6.557 6.761 19.862 1.00 79.81 168 GLU A CA 1
ATOM 1347 C C . GLU A 1 168 ? -5.289 6.096 20.421 1.00 79.81 168 GLU A C 1
ATOM 1349 O O . GLU A 1 168 ? -5.066 6.089 21.628 1.00 79.81 168 GLU A O 1
ATOM 1354 N N . ILE A 1 169 ? -4.440 5.511 19.571 1.00 78.56 169 ILE A N 1
ATOM 1355 C CA . ILE A 1 169 ? -3.244 4.784 20.010 1.00 78.56 169 ILE A CA 1
ATOM 1356 C C . ILE A 1 169 ? -2.089 5.059 19.041 1.00 78.56 169 ILE A C 1
ATOM 1358 O O . ILE A 1 169 ? -2.210 4.815 17.837 1.00 78.56 169 ILE A O 1
ATOM 1362 N N . LEU A 1 170 ? -0.956 5.523 19.579 1.00 81.94 170 LEU A N 1
ATOM 1363 C CA . LEU A 1 170 ? 0.298 5.702 18.845 1.00 81.94 170 LEU A CA 1
ATOM 1364 C C . LEU A 1 170 ? 1.434 5.017 19.606 1.00 81.94 170 LEU A C 1
ATOM 1366 O O . LEU A 1 170 ? 1.871 5.491 20.654 1.00 81.94 170 LEU A O 1
ATOM 1370 N N . VAL A 1 171 ? 1.924 3.904 19.066 1.00 79.94 171 VAL A N 1
ATOM 1371 C CA . VAL A 1 171 ? 2.889 3.037 19.761 1.00 79.94 171 VAL A CA 1
ATOM 1372 C C . VAL A 1 171 ? 4.267 3.082 19.104 1.00 79.94 171 VAL A C 1
ATOM 1374 O O . VAL A 1 171 ? 4.384 3.381 17.918 1.00 79.94 171 VAL A O 1
ATOM 1377 N N . GLU A 1 172 ? 5.290 2.687 19.868 1.00 78.00 172 GLU A N 1
ATOM 1378 C CA . GLU A 1 172 ? 6.660 2.400 19.410 1.00 78.00 172 GLU A CA 1
ATOM 1379 C C . GLU A 1 172 ? 7.472 3.644 19.015 1.00 78.00 172 GLU A C 1
ATOM 1381 O O . GLU A 1 172 ? 8.470 3.536 18.309 1.00 78.00 172 GLU A O 1
ATOM 1386 N N . LEU A 1 173 ? 7.116 4.828 19.532 1.00 78.25 173 LEU A N 1
ATOM 1387 C CA . LEU A 1 173 ? 7.907 6.064 19.369 1.00 78.25 173 LEU A CA 1
ATOM 1388 C C . LEU A 1 173 ? 9.362 5.921 19.861 1.00 78.25 173 LEU A C 1
ATOM 1390 O O . LEU A 1 173 ? 10.253 6.656 19.442 1.00 78.25 173 LEU A O 1
ATOM 1394 N N . GLU A 1 174 ? 9.606 4.981 20.772 1.00 77.94 174 GLU A N 1
ATOM 1395 C CA . GLU A 1 174 ? 10.926 4.684 21.331 1.00 77.94 174 GLU A CA 1
ATOM 1396 C C . GLU A 1 174 ? 11.853 3.991 20.329 1.00 77.94 174 GLU A C 1
ATOM 1398 O O . GLU A 1 174 ? 13.073 4.142 20.413 1.00 77.94 174 GLU A O 1
ATOM 1403 N N . SER A 1 175 ? 11.271 3.281 19.362 1.00 78.62 175 SER A N 1
ATOM 1404 C CA . SER A 1 175 ? 11.975 2.540 18.316 1.00 78.62 175 SER A CA 1
ATOM 1405 C C . SER A 1 175 ? 12.325 3.430 17.112 1.00 78.62 175 SER A C 1
ATOM 1407 O O . SER A 1 175 ? 12.761 2.927 16.077 1.00 78.62 175 SER A O 1
ATOM 1409 N N . TRP A 1 176 ? 12.109 4.750 17.210 1.00 83.25 176 TRP A N 1
ATOM 1410 C CA . TRP A 1 176 ? 12.404 5.704 16.141 1.00 83.25 176 TRP A CA 1
ATOM 1411 C C . TRP A 1 176 ? 13.755 6.360 16.413 1.00 83.25 176 TRP A C 1
ATOM 1413 O O . TRP A 1 176 ? 13.918 7.080 17.403 1.00 83.25 176 TRP A O 1
ATOM 1423 N N . ALA A 1 177 ? 14.729 6.087 15.543 1.00 81.50 177 ALA A N 1
ATOM 1424 C CA . ALA A 1 177 ? 16.137 6.404 15.791 1.00 81.50 177 ALA A CA 1
ATOM 1425 C C . ALA A 1 177 ? 16.433 7.914 15.813 1.00 81.50 177 ALA A C 1
ATOM 1427 O O . ALA A 1 177 ? 17.368 8.345 16.485 1.00 81.50 177 ALA A O 1
ATOM 1428 N N . LEU A 1 178 ? 15.640 8.716 15.094 1.00 84.56 178 LEU A N 1
ATOM 1429 C CA . LEU A 1 178 ? 15.829 10.167 14.980 1.00 84.56 178 LEU A CA 1
ATOM 1430 C C . LEU A 1 178 ? 15.060 10.984 16.026 1.00 84.56 178 LEU A C 1
ATOM 1432 O O . LEU A 1 178 ? 15.263 12.194 16.103 1.00 84.56 178 LEU A O 1
ATOM 1436 N N . LEU A 1 179 ? 14.195 10.358 16.831 1.00 84.31 179 LEU A N 1
ATOM 1437 C CA . LEU A 1 179 ? 13.479 11.056 17.899 1.00 84.31 179 LEU A CA 1
ATOM 1438 C C . LEU A 1 179 ? 14.327 11.099 19.167 1.00 84.31 179 LEU A C 1
ATOM 1440 O O . LEU A 1 179 ? 14.591 10.065 19.786 1.00 84.31 179 LEU A O 1
ATOM 1444 N N . THR A 1 180 ? 14.695 12.308 19.590 1.00 86.69 180 THR A N 1
ATOM 1445 C CA . THR A 1 180 ? 15.358 12.515 20.880 1.00 86.69 180 THR A CA 1
ATOM 1446 C C . THR A 1 180 ? 14.370 12.344 22.035 1.00 86.69 180 THR A C 1
ATOM 1448 O O . THR A 1 180 ? 13.154 12.471 21.868 1.00 86.69 180 THR A O 1
ATOM 1451 N N . ASP A 1 181 ? 14.875 12.110 23.247 1.00 85.00 181 ASP A N 1
ATOM 1452 C CA . ASP A 1 181 ? 14.015 12.026 24.434 1.00 85.00 181 ASP A CA 1
ATOM 1453 C C . ASP A 1 181 ? 13.246 13.333 24.697 1.00 85.00 181 ASP A C 1
ATOM 1455 O O . ASP A 1 181 ? 12.106 13.294 25.165 1.00 85.00 181 ASP A O 1
ATOM 1459 N N . SER A 1 182 ? 13.817 14.486 24.324 1.00 86.81 182 SER A N 1
ATOM 1460 C CA . SER A 1 182 ? 13.115 15.774 24.357 1.00 86.81 182 SER A CA 1
ATOM 1461 C C . SER A 1 182 ? 11.948 15.838 23.373 1.00 86.81 182 SER A C 1
ATOM 1463 O O . SER A 1 182 ? 10.889 16.343 23.744 1.00 86.81 182 SER A O 1
ATOM 1465 N N . ASP A 1 183 ? 12.097 15.295 22.162 1.00 87.44 183 ASP A N 1
ATOM 1466 C CA . ASP A 1 183 ? 11.022 15.286 21.159 1.00 87.44 183 ASP A CA 1
ATOM 1467 C C . ASP A 1 183 ? 9.868 14.389 21.607 1.00 87.44 183 ASP A C 1
ATOM 1469 O O . ASP A 1 183 ? 8.699 14.748 21.484 1.00 87.44 183 ASP A O 1
ATOM 1473 N N . ARG A 1 184 ? 10.186 13.238 22.207 1.00 84.31 184 ARG A N 1
ATOM 1474 C CA . ARG A 1 184 ? 9.185 12.315 22.764 1.00 84.31 184 ARG A CA 1
ATOM 1475 C C . ARG A 1 184 ? 8.390 12.970 23.887 1.00 84.31 184 ARG A C 1
ATOM 1477 O O . ARG A 1 184 ? 7.169 12.828 23.952 1.00 84.31 184 ARG A O 1
ATOM 1484 N N . GLU A 1 185 ? 9.068 13.702 24.766 1.00 84.94 185 GLU A N 1
ATOM 1485 C CA . GLU A 1 185 ? 8.405 14.436 25.841 1.00 84.94 185 GLU A CA 1
ATOM 1486 C C . GLU A 1 185 ? 7.569 15.603 25.303 1.00 84.94 185 GLU A C 1
ATOM 1488 O O . GLU A 1 185 ? 6.452 15.834 25.772 1.00 84.94 185 GLU A O 1
ATOM 1493 N N . PHE A 1 186 ? 8.054 16.293 24.269 1.00 86.69 186 PHE A N 1
ATOM 1494 C CA . PHE A 1 186 ? 7.286 17.308 23.556 1.00 86.69 186 PHE A CA 1
ATOM 1495 C C . PHE A 1 186 ? 6.006 16.722 22.948 1.00 86.69 186 PHE A C 1
ATOM 1497 O O . PHE A 1 186 ? 4.929 17.255 23.203 1.00 86.69 186 PHE A O 1
ATOM 1504 N N . ILE A 1 187 ? 6.088 15.588 22.245 1.00 84.69 187 ILE A N 1
ATOM 1505 C CA . ILE A 1 187 ? 4.932 14.895 21.653 1.00 84.69 187 ILE A CA 1
ATOM 1506 C C . ILE A 1 187 ? 3.921 14.498 22.735 1.00 84.69 187 ILE A C 1
ATOM 1508 O O . ILE A 1 187 ? 2.725 14.755 22.589 1.00 84.69 187 ILE A O 1
ATOM 1512 N N . ARG A 1 188 ? 4.378 13.930 23.861 1.00 84.50 188 ARG A N 1
ATOM 1513 C CA . ARG A 1 188 ? 3.494 13.572 24.985 1.00 84.50 188 ARG A CA 1
ATOM 1514 C C . ARG A 1 188 ? 2.778 14.785 25.565 1.00 84.50 188 ARG A C 1
ATOM 1516 O O . ARG A 1 188 ? 1.586 14.712 25.865 1.00 84.50 188 ARG A O 1
ATOM 1523 N N . ASN A 1 189 ? 3.479 15.904 25.716 1.00 83.81 189 ASN A N 1
ATOM 1524 C CA . ASN A 1 189 ? 2.875 17.142 26.202 1.00 83.81 189 ASN A CA 1
ATOM 1525 C C . ASN A 1 189 ? 1.932 17.763 25.168 1.00 83.81 189 ASN A C 1
ATOM 1527 O O . ASN A 1 189 ? 0.852 18.219 25.536 1.00 83.81 189 ASN A O 1
ATOM 1531 N N . PHE A 1 190 ? 2.272 17.703 23.882 1.00 82.44 190 PHE A N 1
ATOM 1532 C CA . PHE A 1 190 ? 1.412 18.144 22.790 1.00 82.44 190 PHE A CA 1
ATOM 1533 C C . PHE A 1 190 ? 0.099 17.349 22.754 1.00 82.44 190 PHE A C 1
ATOM 1535 O O . PHE A 1 190 ? -0.976 17.943 22.679 1.00 82.44 190 PHE A O 1
ATOM 1542 N N . ILE A 1 191 ? 0.161 16.024 22.892 1.00 82.50 191 ILE A N 1
ATOM 1543 C CA . ILE A 1 191 ? -1.014 15.141 22.953 1.00 82.50 191 ILE A CA 1
ATOM 1544 C C . ILE A 1 191 ? -1.904 15.483 24.155 1.00 82.50 191 ILE A C 1
ATOM 1546 O O . ILE A 1 191 ? -3.114 15.655 23.994 1.00 82.50 191 ILE A O 1
ATOM 1550 N N . LYS A 1 192 ? -1.299 15.677 25.337 1.00 80.25 192 LYS A N 1
ATOM 1551 C CA . LYS A 1 192 ? -2.011 16.092 26.558 1.00 80.25 192 LYS A CA 1
ATOM 1552 C C . LYS A 1 192 ? -2.704 17.448 26.401 1.00 80.25 192 LYS A C 1
ATOM 1554 O O . LYS A 1 192 ? -3.851 17.586 26.808 1.00 80.25 192 LYS A O 1
ATOM 1559 N N . ILE A 1 193 ? -2.022 18.443 25.828 1.00 77.56 193 ILE A N 1
ATOM 1560 C CA . ILE A 1 193 ? -2.555 19.808 25.659 1.00 77.56 193 ILE A CA 1
ATOM 1561 C C . ILE A 1 193 ? -3.729 19.821 24.678 1.00 77.56 193 ILE A C 1
ATOM 1563 O O . ILE A 1 193 ? -4.724 20.505 24.910 1.00 77.56 193 ILE A O 1
ATOM 1567 N N . ASN A 1 194 ? -3.628 19.052 23.596 1.00 73.56 194 ASN A N 1
ATOM 1568 C CA . ASN A 1 194 ? -4.647 19.021 22.553 1.00 73.56 194 ASN A CA 1
ATOM 1569 C C . ASN A 1 194 ? -5.802 18.042 22.847 1.00 73.56 194 ASN A C 1
ATOM 1571 O O . ASN A 1 194 ? -6.672 17.864 22.001 1.00 73.56 194 ASN A O 1
ATOM 1575 N N . ASN A 1 195 ? -5.850 17.437 24.044 1.00 65.50 195 ASN A N 1
ATOM 1576 C CA . ASN A 1 195 ? -6.870 16.463 24.460 1.00 65.50 195 ASN A CA 1
ATOM 1577 C C . ASN A 1 195 ? -7.060 15.301 23.472 1.00 65.50 195 ASN A C 1
ATOM 1579 O O . ASN A 1 195 ? -8.154 14.745 23.351 1.00 65.50 195 ASN A O 1
ATOM 1583 N N . PHE A 1 196 ? -5.992 14.910 22.780 1.00 69.88 196 PHE A N 1
ATOM 1584 C CA . PHE A 1 196 ? -5.999 13.672 22.025 1.00 69.88 196 PHE A CA 1
ATOM 1585 C C . PHE A 1 196 ? -5.987 12.549 23.061 1.00 69.88 196 PHE A C 1
ATOM 1587 O O . PHE A 1 196 ? -5.047 12.442 23.847 1.00 69.88 196 PHE A O 1
ATOM 1594 N N . ASN A 1 197 ? -7.042 11.735 23.118 1.00 68.62 197 ASN A N 1
ATOM 1595 C CA . ASN A 1 197 ? -7.099 10.538 23.964 1.00 68.62 197 ASN A CA 1
ATOM 1596 C C . ASN A 1 197 ? -6.178 9.444 23.388 1.00 68.62 197 ASN A C 1
ATOM 1598 O O . ASN A 1 197 ? -6.616 8.326 23.139 1.00 68.62 197 ASN A O 1
ATOM 1602 N N . VAL A 1 198 ? -4.932 9.818 23.087 1.00 73.69 198 VAL A N 1
ATOM 1603 C CA . VAL A 1 198 ? -3.926 8.992 22.438 1.00 73.69 198 VAL A CA 1
ATOM 1604 C C . VAL A 1 198 ? -3.061 8.373 23.515 1.00 73.69 198 VAL A C 1
ATOM 1606 O O . VAL A 1 198 ? -2.361 9.081 24.244 1.00 73.69 198 VAL A O 1
ATOM 1609 N N . ASP A 1 199 ? -3.092 7.049 23.601 1.00 74.50 199 ASP A N 1
ATOM 1610 C CA . ASP A 1 199 ? -2.149 6.320 24.435 1.00 74.50 199 ASP A CA 1
ATOM 1611 C C . ASP A 1 199 ? -0.794 6.229 23.724 1.00 74.50 199 ASP A C 1
ATOM 1613 O O . ASP A 1 199 ? -0.675 5.657 22.639 1.00 74.50 199 ASP A O 1
ATOM 1617 N N . THR A 1 200 ? 0.224 6.821 24.349 1.00 73.06 200 THR A N 1
ATOM 1618 C CA . THR A 1 200 ? 1.632 6.743 23.932 1.00 73.06 200 THR A CA 1
ATOM 1619 C C . THR A 1 200 ? 2.472 5.944 24.922 1.00 73.06 200 THR A C 1
ATOM 1621 O O . THR A 1 200 ? 3.694 6.113 24.985 1.00 73.06 200 THR A O 1
ATOM 1624 N N . SER A 1 201 ? 1.835 5.180 25.808 1.00 71.62 201 SER A N 1
ATOM 1625 C CA . SER A 1 201 ? 2.556 4.381 26.787 1.00 71.62 201 SER A CA 1
ATOM 1626 C C . SER A 1 201 ? 3.409 3.336 26.063 1.00 71.62 201 SER A C 1
ATOM 1628 O O . SER A 1 201 ? 2.936 2.711 25.111 1.00 71.62 201 SER A O 1
ATOM 1630 N N . PRO A 1 202 ? 4.653 3.106 26.511 1.00 65.00 202 PRO A N 1
ATOM 1631 C CA . PRO A 1 202 ? 5.454 2.000 26.008 1.00 65.00 202 PRO A CA 1
ATOM 1632 C C . PRO A 1 202 ? 4.669 0.708 26.228 1.00 65.00 202 PRO A C 1
ATOM 1634 O O . PRO A 1 202 ? 4.219 0.458 27.355 1.00 65.00 202 PRO A O 1
ATOM 1637 N N . ILE A 1 203 ? 4.479 -0.119 25.193 1.00 60.53 203 ILE A N 1
ATOM 1638 C CA . ILE A 1 203 ? 3.878 -1.436 25.415 1.00 60.53 203 ILE A CA 1
ATOM 1639 C C . ILE A 1 203 ? 4.841 -2.200 26.316 1.00 60.53 203 ILE A C 1
ATOM 1641 O O . ILE A 1 203 ? 5.953 -2.551 25.917 1.00 60.53 203 ILE A O 1
ATOM 1645 N N . ARG A 1 204 ? 4.403 -2.468 27.552 1.00 56.47 204 ARG A N 1
ATOM 1646 C CA . ARG A 1 204 ? 5.068 -3.438 28.418 1.00 56.47 204 ARG A CA 1
ATOM 1647 C C . ARG A 1 204 ? 5.092 -4.748 27.648 1.00 56.47 204 ARG A C 1
ATOM 1649 O O . ARG A 1 204 ? 4.043 -5.355 27.434 1.00 56.47 204 ARG A O 1
ATOM 1656 N N . ARG A 1 205 ? 6.278 -5.152 27.194 1.00 52.16 205 ARG A N 1
ATOM 1657 C CA . ARG A 1 205 ? 6.490 -6.493 26.658 1.00 52.16 205 ARG A CA 1
ATOM 1658 C C . ARG A 1 205 ? 5.914 -7.468 27.683 1.00 52.16 205 ARG A C 1
ATOM 1660 O O . ARG A 1 205 ? 6.197 -7.349 28.872 1.00 52.16 205 ARG A O 1
ATOM 1667 N N . TYR A 1 206 ? 5.055 -8.378 27.233 1.00 43.62 206 TYR A N 1
ATOM 1668 C CA . TYR A 1 206 ? 4.774 -9.570 28.016 1.00 43.62 206 TYR A CA 1
ATOM 1669 C C . TYR A 1 206 ? 6.113 -10.294 28.126 1.00 43.62 206 TYR A C 1
ATOM 1671 O O . TYR A 1 206 ? 6.583 -10.851 27.135 1.00 43.62 206 TYR A O 1
ATOM 1679 N N . ASP A 1 207 ? 6.759 -10.175 29.286 1.00 42.41 207 ASP A N 1
ATOM 1680 C CA . ASP A 1 207 ? 7.921 -10.980 29.633 1.00 42.41 207 ASP A CA 1
ATOM 1681 C C . ASP A 1 207 ? 7.511 -12.447 29.443 1.00 42.41 207 ASP A C 1
ATOM 1683 O O . ASP A 1 207 ? 6.591 -12.939 30.105 1.00 42.41 207 ASP A O 1
ATOM 1687 N N . ALA A 1 208 ? 8.126 -13.090 28.452 1.00 42.41 208 ALA A N 1
ATOM 1688 C CA . ALA A 1 208 ? 8.043 -14.521 28.199 1.00 42.41 208 ALA A CA 1
ATOM 1689 C C . ALA A 1 208 ? 9.235 -15.213 28.861 1.00 42.41 208 ALA A C 1
ATOM 1691 O O . ALA A 1 208 ? 10.353 -14.653 28.771 1.00 42.41 208 ALA A O 1
#

Sequence (208 aa):
MIPPCVPWFWYRLTMTRYKQPKKLENLALMRLGDWIAGQAERQMESAAKLAHESISNAQVVLAQNIDVIRFYLDINVPWMVYDSLAVETIRALSDLLEKTKNSLGFGGSMGGWKTADMEGAVQFTDDFMFQILDKNPLIHLRELRILQSDFMTVTSVERILQSCMNLEILVELESWALLTDSDREFIRNFIKINNFNVDTSPIRRYDA

Organism: Parnassius apollo (NCBI:txid110799)